Protein AF-A0AA42ZH62-F1 (afdb_monomer_lite)

pLDDT: mean 84.85, std 10.13, range [45.47, 97.44]

Foldseek 3Di:
DDDDDPVLQVVLQVLLVVLQCQCVVPLVQCDALLHQSLSLLLLLVLLPDVSVLNSQLNSQLNNCVVSPLDPCSNPQVSVLSNQLSVVLNVLNPDDPDPCLVVLLCVLLVLLLVLLLCLQAVVDDDPLLVQLVVLLVVLLVLLLVLLLCVLVVNDDPVRSVVSNVSSLVSLQVSLVSSHPDPDPVSSVLSSVSSSCSSVSSNLLSNCVSVPPRSSLSNSLRSSLQSCLQRVLVPSCVVVVHDSSSSSSSRNVSSCCSHVVNNSVVSVVVVVVSVPD

Sequence (275 aa):
MKRFTVKELASAGLIASLYTVLSLAFMPISFGVYQIRVAEALTVLPFLTRAAVPGLYIGCLLANIIGGMGWLDIVFGPLITLAAALITRGLYHLSRRPVTLLPAVVPVVLMWGGSIYLLNGGAVTINTVSGVGLSLLSLVLILFTEKKRAAGAATELVDWLLRALSMALALVAVFLLRQTDDTFVFLCGAITWLATPVVTALLARLWFSGDNPNLLIAPLPPVLLNAFGVSAYLAPLIGVSYWFSVQMVGVGQLIACYLIGLPILILLQRRKSVF

Secondary structure (DSSP, 8-state):
-PPPPHHHHHHHHHHHHHHHHHHHHTHHHHSSTT---GGGGGGGGGGT-TTHHHHHHHHHHHHHHHH-S-HHHHHHHHHHHHHHHHHHHHHTTS-S-GGGHHHHHHHHHHHHHHHHHHHHTT---HHHHHHHHHHHHHHHHHHHHHHHHHTT---HHHHHHHHHHHHHHHHHHHHHH-----HHHHHHHHHHHHHHHHHHHHHHHHHHTTS-THHHHTTHHHHHHHHHHHHHHHHHHHT--HHHHHHHHHHHHHIIIIIIIHHHHHHHHHTTT--

Structure (mmCIF, N/CA/C/O backbone):
data_AF-A0AA42ZH62-F1
#
_entry.id   AF-A0AA42ZH62-F1
#
loop_
_atom_site.group_PDB
_atom_site.id
_atom_site.type_symbol
_atom_site.label_atom_id
_atom_site.label_alt_id
_atom_site.label_comp_id
_atom_site.label_asym_id
_atom_site.label_entity_id
_atom_site.label_seq_id
_atom_site.pdbx_PDB_ins_code
_atom_site.Cartn_x
_atom_site.Cartn_y
_atom_site.Cartn_z
_atom_site.occupancy
_atom_site.B_iso_or_equiv
_atom_site.auth_seq_id
_atom_site.auth_comp_id
_atom_site.auth_asym_id
_atom_site.auth_atom_id
_atom_site.pdbx_PDB_model_num
ATOM 1 N N . MET A 1 1 ? -15.964 -27.232 5.416 1.00 50.31 1 MET A N 1
ATOM 2 C CA . MET A 1 1 ? -15.994 -25.927 4.713 1.00 50.31 1 MET A CA 1
ATOM 3 C C . MET A 1 1 ? -17.404 -25.352 4.810 1.00 50.31 1 MET A C 1
ATOM 5 O O . MET A 1 1 ? -18.341 -26.088 4.530 1.00 50.31 1 MET A O 1
ATOM 9 N N . LYS A 1 2 ? -17.585 -24.097 5.256 1.00 68.81 2 LYS A N 1
ATOM 10 C CA . LYS A 1 2 ? -18.912 -23.446 5.211 1.00 68.81 2 LYS A CA 1
ATOM 11 C C . LYS A 1 2 ? -19.239 -23.134 3.745 1.00 68.81 2 LYS A C 1
ATOM 13 O O . LYS A 1 2 ? -18.384 -22.582 3.059 1.00 68.81 2 LYS A O 1
ATOM 18 N N . ARG A 1 3 ? -20.422 -23.530 3.267 1.00 77.81 3 ARG A N 1
ATOM 19 C CA . ARG A 1 3 ? -20.883 -23.237 1.899 1.00 77.81 3 ARG A CA 1
ATOM 20 C C . ARG A 1 3 ? -21.178 -21.739 1.772 1.00 77.81 3 ARG A C 1
ATOM 22 O O . ARG A 1 3 ? -21.698 -21.157 2.721 1.00 77.81 3 ARG A O 1
ATOM 29 N N . PHE A 1 4 ? -20.851 -21.147 0.624 1.00 81.94 4 PHE A N 1
ATOM 30 C CA . PHE A 1 4 ? -21.253 -19.777 0.313 1.00 81.94 4 PHE A CA 1
ATOM 31 C C . PHE A 1 4 ? -22.771 -19.697 0.161 1.00 81.94 4 PHE A C 1
ATOM 33 O O . PHE A 1 4 ? -23.394 -20.553 -0.470 1.00 81.94 4 PHE A O 1
ATOM 40 N N . THR A 1 5 ? -23.357 -18.660 0.742 1.00 90.12 5 THR A N 1
ATOM 41 C CA . THR A 1 5 ? -24.760 -18.302 0.528 1.00 90.12 5 THR A CA 1
ATOM 42 C C . THR A 1 5 ? -24.937 -17.581 -0.812 1.00 90.12 5 THR A C 1
ATOM 44 O O . THR A 1 5 ? -23.990 -17.013 -1.356 1.00 90.12 5 THR A O 1
ATOM 47 N N . VAL A 1 6 ? -26.169 -17.540 -1.330 1.00 90.56 6 VAL A N 1
ATOM 48 C CA . VAL A 1 6 ? -26.498 -16.799 -2.565 1.00 90.56 6 VAL A CA 1
ATOM 49 C C . VAL A 1 6 ? -26.126 -15.316 -2.439 1.00 90.56 6 VAL A C 1
ATOM 51 O O . VAL A 1 6 ? -25.559 -14.742 -3.365 1.00 90.56 6 VAL A O 1
ATOM 54 N N . LYS A 1 7 ? -26.363 -14.710 -1.265 1.00 88.94 7 LYS A N 1
ATOM 55 C CA . LYS A 1 7 ? -25.981 -13.319 -0.973 1.00 88.94 7 LYS A CA 1
ATOM 56 C C . LYS A 1 7 ? -24.467 -13.119 -1.065 1.00 88.94 7 LYS A C 1
ATOM 58 O O . LYS A 1 7 ? -24.019 -12.132 -1.645 1.00 88.94 7 LYS A O 1
ATOM 63 N N . GLU A 1 8 ? -23.670 -14.034 -0.514 1.00 90.06 8 GLU A N 1
ATOM 64 C CA . GLU A 1 8 ? -22.207 -13.941 -0.585 1.00 90.06 8 GLU A CA 1
ATOM 65 C C . GLU A 1 8 ? -21.693 -14.129 -2.013 1.00 90.06 8 GLU A C 1
ATOM 67 O O . GLU A 1 8 ? -20.783 -13.413 -2.420 1.00 90.06 8 GLU A O 1
ATOM 72 N N . LEU A 1 9 ? -22.295 -15.033 -2.790 1.00 92.38 9 LEU A N 1
ATOM 73 C CA . LEU A 1 9 ? -21.924 -15.233 -4.189 1.00 92.38 9 LEU A CA 1
ATOM 74 C C . LEU A 1 9 ? -22.235 -13.990 -5.038 1.00 92.38 9 LEU A C 1
ATOM 76 O O . LEU A 1 9 ? -21.375 -13.525 -5.784 1.00 92.38 9 LEU A O 1
ATOM 80 N N . ALA A 1 10 ? -23.422 -13.401 -4.864 1.00 93.75 10 ALA A N 1
ATOM 81 C CA . ALA A 1 10 ? -23.783 -12.136 -5.504 1.00 93.75 10 ALA A CA 1
ATOM 82 C C . ALA A 1 10 ? -22.829 -11.000 -5.092 1.00 93.75 10 ALA A C 1
ATOM 84 O O . ALA A 1 10 ? -22.360 -10.241 -5.938 1.00 93.75 10 ALA A O 1
ATOM 85 N N . SER A 1 11 ? -22.474 -10.925 -3.804 1.00 93.06 11 SER A N 1
ATOM 86 C CA . SER A 1 11 ? -21.513 -9.934 -3.298 1.00 93.06 11 SER A CA 1
ATOM 87 C C . SER A 1 11 ? -20.125 -10.111 -3.920 1.00 93.06 11 SER A C 1
ATOM 89 O O . SER A 1 11 ? -19.490 -9.125 -4.282 1.00 93.06 11 SER A O 1
ATOM 91 N N . ALA A 1 12 ? -19.656 -11.354 -4.078 1.00 95.31 12 ALA A N 1
ATOM 92 C CA . ALA A 1 12 ? -18.391 -11.647 -4.749 1.00 95.31 12 ALA A CA 1
ATOM 93 C C . ALA A 1 12 ? -18.414 -11.188 -6.215 1.00 95.31 12 ALA A C 1
ATOM 95 O O . ALA A 1 12 ? -17.456 -10.563 -6.666 1.00 95.31 12 ALA A O 1
ATOM 96 N N . GLY A 1 13 ? -19.520 -11.433 -6.928 1.00 96.44 13 GLY A N 1
ATOM 97 C CA . GLY A 1 13 ? -19.720 -10.963 -8.302 1.00 96.44 13 GLY A CA 1
ATOM 98 C C . GLY A 1 13 ? -19.684 -9.438 -8.422 1.00 96.44 13 GLY A C 1
ATOM 99 O O . GLY A 1 13 ? -18.991 -8.911 -9.288 1.00 96.44 13 GLY A O 1
ATOM 100 N N . LEU A 1 14 ? -20.347 -8.722 -7.506 1.00 96.25 14 LEU A N 1
ATOM 101 C CA . LEU A 1 14 ? -20.317 -7.255 -7.466 1.00 96.25 14 LEU A CA 1
ATOM 102 C C . LEU A 1 14 ? -18.905 -6.712 -7.213 1.00 96.25 14 LEU A C 1
ATOM 104 O O . LEU A 1 14 ? -18.475 -5.773 -7.884 1.00 96.25 14 LEU A O 1
ATOM 108 N N . ILE A 1 15 ? -18.165 -7.320 -6.279 1.00 96.56 15 ILE A N 1
ATOM 109 C CA . ILE A 1 15 ? -16.772 -6.944 -5.995 1.00 96.56 15 ILE A CA 1
ATOM 110 C C . ILE A 1 15 ? -15.892 -7.195 -7.221 1.00 96.56 15 ILE A C 1
ATOM 112 O O . ILE A 1 15 ? -15.102 -6.322 -7.573 1.00 96.56 15 ILE A O 1
ATOM 116 N N . ALA A 1 16 ? -16.060 -8.337 -7.896 1.00 97.44 16 ALA A N 1
ATOM 117 C CA . ALA A 1 16 ? -15.339 -8.640 -9.129 1.00 97.44 16 ALA A CA 1
ATOM 118 C C . ALA A 1 16 ? -15.625 -7.593 -10.210 1.00 97.44 16 ALA A C 1
ATOM 120 O O . ALA A 1 16 ? -14.687 -7.005 -10.744 1.00 97.44 16 ALA A O 1
ATOM 121 N N . SER A 1 17 ? -16.902 -7.286 -10.467 1.00 97.19 17 SER A N 1
ATOM 122 C CA . SER A 1 17 ? -17.276 -6.281 -11.466 1.00 97.19 17 SER A CA 1
ATOM 123 C C . SER A 1 17 ? -16.734 -4.897 -11.129 1.00 97.19 17 SER A C 1
ATOM 125 O O . SER A 1 17 ? -16.224 -4.214 -12.011 1.00 97.19 17 SER A O 1
ATOM 127 N N . LEU A 1 18 ? -16.786 -4.491 -9.856 1.00 96.56 18 LEU A N 1
ATOM 128 C CA . LEU A 1 18 ? -16.297 -3.183 -9.439 1.00 96.56 18 LEU A CA 1
ATOM 129 C C . LEU A 1 18 ? -14.777 -3.098 -9.588 1.00 96.56 18 LEU A C 1
ATOM 131 O O . LEU A 1 18 ? -14.277 -2.105 -10.109 1.00 96.56 18 LEU A O 1
ATOM 135 N N . TYR A 1 19 ? -14.051 -4.143 -9.182 1.00 96.56 19 TYR A N 1
ATOM 136 C CA . TYR A 1 19 ? -12.604 -4.207 -9.364 1.00 96.56 19 TYR A CA 1
ATOM 137 C C . TYR A 1 19 ? -12.242 -4.099 -10.851 1.00 96.56 19 TYR A C 1
ATOM 139 O O . TYR A 1 19 ? -11.400 -3.281 -11.219 1.00 96.56 19 TYR A O 1
ATOM 147 N N . THR A 1 20 ? -12.891 -4.884 -11.717 1.00 96.44 20 THR A N 1
ATOM 148 C CA . THR A 1 20 ? -12.622 -4.858 -13.161 1.00 96.44 20 THR A CA 1
ATOM 149 C C . THR A 1 20 ? -12.938 -3.493 -13.765 1.00 96.44 20 THR A C 1
ATOM 151 O O . THR A 1 20 ? -12.089 -2.925 -14.444 1.00 96.44 20 THR A O 1
ATOM 154 N N . VAL A 1 21 ? -14.115 -2.926 -13.481 1.00 96.19 21 VAL A N 1
ATOM 155 C CA . VAL A 1 21 ? -14.519 -1.618 -14.018 1.00 96.19 21 VAL A CA 1
ATOM 156 C C . VAL A 1 21 ? -13.570 -0.516 -13.565 1.00 96.19 21 VAL A C 1
ATOM 158 O O . VAL A 1 21 ? -13.167 0.291 -14.393 1.00 96.19 21 VAL A O 1
ATOM 161 N N . LEU A 1 22 ? -13.167 -0.487 -12.291 1.00 94.94 22 LEU A N 1
ATOM 162 C CA . LEU A 1 22 ? -12.215 0.513 -11.803 1.00 94.94 22 LEU A CA 1
ATOM 163 C C . LEU A 1 22 ? -10.856 0.390 -12.505 1.00 94.94 22 LEU A C 1
ATOM 165 O O . LEU A 1 22 ? -10.311 1.398 -12.944 1.00 94.94 22 LEU A O 1
ATOM 169 N N . SER A 1 23 ? -10.336 -0.828 -12.665 1.00 93.38 23 SER A N 1
ATOM 170 C CA . SER A 1 23 ? -9.061 -1.054 -13.361 1.00 93.38 23 SER A CA 1
ATOM 171 C C . SER A 1 23 ? -9.110 -0.636 -14.834 1.00 93.38 23 SER A C 1
ATOM 173 O O . SER A 1 23 ? -8.141 -0.082 -15.347 1.00 93.38 23 SER A O 1
ATOM 175 N N . LEU A 1 24 ? -10.238 -0.859 -15.516 1.00 92.81 24 LEU A N 1
ATOM 176 C CA . LEU A 1 24 ? -10.405 -0.497 -16.927 1.00 92.81 24 LEU A CA 1
ATOM 177 C C . LEU A 1 24 ? -10.721 0.988 -17.130 1.00 92.81 24 LEU A C 1
ATOM 179 O O . LEU A 1 24 ? -10.193 1.609 -18.048 1.00 92.81 24 LEU A O 1
ATOM 183 N N . ALA A 1 25 ? -11.535 1.588 -16.261 1.00 93.38 25 ALA A N 1
ATOM 184 C CA . ALA A 1 25 ? -11.841 3.018 -16.314 1.00 93.38 25 ALA A CA 1
ATOM 185 C C . ALA A 1 25 ? -10.582 3.870 -16.104 1.00 93.38 25 ALA A C 1
ATOM 187 O O . ALA A 1 25 ? -10.419 4.915 -16.729 1.00 93.38 25 ALA A O 1
ATOM 188 N N . PHE A 1 26 ? -9.670 3.391 -15.257 1.00 91.31 26 PHE A N 1
ATOM 189 C CA . PHE A 1 26 ? -8.392 4.030 -14.970 1.00 91.31 26 PHE A CA 1
ATOM 190 C C . PHE A 1 26 ? -7.216 3.310 -15.641 1.00 91.31 26 PHE A C 1
ATOM 192 O O . PHE A 1 26 ? -6.107 3.327 -15.109 1.00 91.31 26 PHE A O 1
ATOM 199 N N . MET A 1 27 ? -7.427 2.688 -16.806 1.00 86.50 27 MET A N 1
ATOM 200 C CA . MET A 1 27 ? -6.403 1.903 -17.508 1.00 86.50 27 MET A CA 1
ATOM 201 C C . MET A 1 27 ? -5.058 2.638 -17.698 1.00 86.50 27 MET A C 1
ATOM 203 O O . MET A 1 27 ? -4.037 2.025 -17.395 1.00 86.50 27 MET A O 1
ATOM 207 N N . PRO A 1 28 ? -4.999 3.940 -18.070 1.00 86.19 28 PRO A N 1
ATOM 208 C CA . PRO A 1 28 ? -3.720 4.643 -18.247 1.00 86.19 28 PRO A CA 1
ATOM 209 C C . PRO A 1 28 ? -2.854 4.713 -16.985 1.00 86.19 28 PRO A C 1
ATOM 211 O O . PRO A 1 28 ? -1.639 4.834 -17.086 1.00 86.19 28 PRO A O 1
ATOM 214 N N . ILE A 1 29 ? -3.479 4.655 -15.806 1.00 87.69 29 ILE A N 1
ATOM 215 C CA . ILE A 1 29 ? -2.786 4.698 -14.515 1.00 87.69 29 ILE A CA 1
ATOM 216 C C . ILE A 1 29 ? -2.808 3.350 -13.790 1.00 87.69 29 ILE A C 1
ATOM 218 O O . ILE A 1 29 ? -2.130 3.210 -12.788 1.00 87.69 29 ILE A O 1
ATOM 222 N N . SER A 1 30 ? -3.571 2.351 -14.238 1.00 85.25 30 SER A N 1
ATOM 223 C CA . SER A 1 30 ? -3.751 1.086 -13.499 1.00 85.25 30 SER A CA 1
ATOM 224 C C . SER A 1 30 ? -2.734 0.002 -13.858 1.00 85.25 30 SER A C 1
ATOM 226 O O . SER A 1 30 ? -2.690 -1.030 -13.180 1.00 85.25 30 SER A O 1
ATOM 228 N N . PHE A 1 31 ? -1.932 0.236 -14.901 1.00 85.00 31 PHE A N 1
ATOM 229 C CA . PHE A 1 31 ? -0.999 -0.725 -15.481 1.00 85.00 31 PHE A CA 1
ATOM 230 C C . PHE A 1 31 ? 0.371 -0.093 -15.766 1.00 85.00 31 PHE A C 1
ATOM 232 O O . PHE A 1 31 ? 0.496 1.120 -15.929 1.00 85.00 31 PHE A O 1
ATOM 239 N N . GLY A 1 32 ? 1.406 -0.931 -15.850 1.00 84.56 32 GLY A N 1
ATOM 240 C CA . GLY A 1 32 ? 2.783 -0.507 -16.114 1.00 84.56 32 GLY A CA 1
ATOM 241 C C . GLY A 1 32 ? 3.581 -0.198 -14.846 1.00 84.56 32 GLY A C 1
ATOM 242 O O . GLY A 1 32 ? 3.184 -0.541 -13.735 1.00 84.56 32 GLY A O 1
ATOM 243 N N . VAL A 1 33 ? 4.757 0.415 -15.015 1.00 81.69 33 VAL A N 1
ATOM 244 C CA . VAL A 1 33 ? 5.665 0.704 -13.889 1.00 81.69 33 VAL A CA 1
ATOM 245 C C . VAL A 1 33 ? 5.105 1.823 -13.012 1.00 81.69 33 VAL A C 1
ATOM 247 O O . VAL A 1 33 ? 5.097 1.701 -11.793 1.00 81.69 33 VAL A O 1
ATOM 250 N N . TYR A 1 34 ? 4.572 2.878 -13.631 1.00 82.25 34 TYR A N 1
ATOM 251 C CA . TYR A 1 34 ? 3.983 4.041 -12.961 1.00 82.25 34 TYR A CA 1
ATOM 252 C C . TYR A 1 34 ? 2.500 3.834 -12.634 1.00 82.25 34 TYR A C 1
ATOM 254 O O . TYR A 1 34 ? 1.662 4.667 -12.973 1.00 82.25 34 TYR A O 1
ATOM 262 N N . GLN A 1 35 ? 2.165 2.700 -12.015 1.00 85.81 35 GLN A N 1
ATOM 263 C CA . GLN A 1 35 ? 0.771 2.324 -11.791 1.00 85.81 35 GLN A CA 1
ATOM 264 C C . GLN A 1 35 ? 0.244 2.736 -10.411 1.00 85.81 35 GLN A C 1
ATOM 266 O O . GLN A 1 35 ? 0.836 2.417 -9.386 1.00 85.81 35 GLN A O 1
ATOM 271 N N . ILE A 1 36 ? -0.931 3.359 -10.387 1.00 86.81 36 ILE A N 1
ATOM 272 C CA . ILE A 1 36 ? -1.824 3.509 -9.239 1.00 86.81 36 ILE A CA 1
ATOM 273 C C . ILE A 1 36 ? -3.098 2.721 -9.552 1.00 86.81 36 ILE A C 1
ATOM 275 O O . ILE A 1 36 ? -4.042 3.222 -10.166 1.00 86.81 36 ILE A O 1
ATOM 279 N N . ARG A 1 37 ? -3.144 1.460 -9.119 1.00 88.38 37 ARG A N 1
ATOM 280 C CA . ARG A 1 37 ? -4.308 0.600 -9.347 1.00 88.38 37 ARG A CA 1
ATOM 281 C C . ARG A 1 37 ? -5.400 0.915 -8.327 1.00 88.38 37 ARG A C 1
ATOM 283 O O . ARG A 1 37 ? -5.452 0.322 -7.255 1.00 88.38 37 ARG A O 1
ATOM 290 N N . VAL A 1 38 ? -6.296 1.842 -8.669 1.00 90.38 38 VAL A N 1
ATOM 291 C CA . VAL A 1 38 ? -7.396 2.303 -7.792 1.00 90.38 38 VAL A CA 1
ATOM 292 C C . VAL A 1 38 ? -8.250 1.137 -7.273 1.00 90.38 38 VAL A C 1
ATOM 294 O O . VAL A 1 38 ? -8.680 1.149 -6.121 1.00 90.38 38 VAL A O 1
ATOM 297 N N . ALA A 1 39 ? -8.440 0.093 -8.086 1.00 93.69 39 ALA A N 1
ATOM 298 C CA . ALA A 1 39 ? -9.173 -1.116 -7.713 1.00 93.69 39 ALA A CA 1
ATOM 299 C C . ALA A 1 39 ? -8.571 -1.864 -6.504 1.00 93.69 39 ALA A C 1
ATOM 301 O O . ALA A 1 39 ? -9.302 -2.536 -5.772 1.00 93.69 39 ALA A O 1
ATOM 302 N N . GLU A 1 40 ? -7.272 -1.701 -6.228 1.00 94.38 40 GLU A N 1
ATOM 303 C CA . GLU A 1 40 ? -6.616 -2.294 -5.056 1.00 94.38 40 GLU A CA 1
ATOM 304 C C . GLU A 1 40 ? -7.129 -1.701 -3.741 1.00 94.38 40 GLU A C 1
ATOM 306 O O . GLU A 1 40 ? -7.025 -2.349 -2.705 1.00 94.38 40 GLU A O 1
ATOM 311 N N . ALA A 1 41 ? -7.806 -0.548 -3.757 1.00 94.44 41 ALA A N 1
ATOM 312 C CA . ALA A 1 41 ? -8.524 -0.040 -2.587 1.00 94.44 41 ALA A CA 1
ATOM 313 C C . ALA A 1 41 ? -9.561 -1.046 -2.041 1.00 94.44 41 ALA A C 1
ATOM 315 O O . ALA A 1 41 ? -9.862 -1.038 -0.848 1.00 94.44 41 ALA A O 1
ATOM 316 N N . LEU A 1 42 ? -10.086 -1.943 -2.887 1.00 95.06 42 LEU A N 1
ATOM 317 C CA . LEU A 1 42 ? -11.048 -2.982 -2.503 1.00 95.06 42 LEU A CA 1
ATOM 318 C C . LEU A 1 42 ? -10.394 -4.176 -1.785 1.00 95.06 42 LEU A C 1
ATOM 320 O O . LEU A 1 42 ? -11.099 -4.993 -1.188 1.00 95.06 42 LEU A O 1
ATOM 324 N N . THR A 1 43 ? -9.063 -4.288 -1.785 1.00 94.06 43 THR A N 1
ATOM 325 C CA . THR A 1 43 ? -8.335 -5.403 -1.143 1.00 94.06 43 THR A CA 1
ATOM 326 C C . THR A 1 43 ? -8.380 -5.397 0.379 1.00 94.06 43 THR A C 1
ATOM 328 O O . THR A 1 43 ? -7.982 -6.371 1.016 1.00 94.06 43 THR A O 1
ATOM 331 N N . VAL A 1 44 ? -8.944 -4.347 0.975 1.00 91.50 44 VAL A N 1
ATOM 332 C CA . VAL A 1 44 ? -9.274 -4.291 2.403 1.00 91.50 44 VAL A CA 1
ATOM 333 C C . VAL A 1 44 ? -10.566 -5.047 2.740 1.00 91.50 44 VAL A C 1
ATOM 335 O O . VAL A 1 44 ? -10.755 -5.467 3.879 1.00 91.50 44 VAL A O 1
ATOM 338 N N . LEU A 1 45 ? -11.461 -5.268 1.768 1.00 92.12 45 LEU A N 1
ATOM 339 C CA . LEU A 1 45 ? -12.764 -5.918 1.977 1.00 92.12 45 LEU A CA 1
ATOM 340 C C . LEU A 1 45 ? -12.703 -7.366 2.507 1.00 92.12 45 LEU A C 1
ATOM 342 O O . LEU A 1 45 ? -13.591 -7.723 3.288 1.00 92.12 45 LEU A O 1
ATOM 346 N N . PRO A 1 46 ? -11.694 -8.203 2.177 1.00 92.38 46 PRO A N 1
ATOM 347 C CA . PRO A 1 46 ? -11.492 -9.516 2.790 1.00 92.38 46 PRO A CA 1
ATOM 348 C C . PRO A 1 46 ? -11.436 -9.467 4.315 1.00 92.38 46 PRO A C 1
ATOM 350 O O . PRO A 1 46 ? -11.883 -10.409 4.976 1.00 92.38 46 PRO A O 1
ATOM 353 N N . PHE A 1 47 ? -10.975 -8.349 4.887 1.00 88.50 47 PHE A N 1
ATOM 354 C CA . PHE A 1 47 ? -10.981 -8.135 6.331 1.00 88.50 47 PHE A CA 1
ATOM 355 C C . PHE A 1 47 ? -12.401 -8.193 6.919 1.00 88.50 47 PHE A C 1
ATOM 357 O O . PHE A 1 47 ? -12.589 -8.663 8.037 1.00 88.50 47 PHE A O 1
ATOM 364 N N . LEU A 1 48 ? -13.416 -7.774 6.156 1.00 87.38 48 LEU A N 1
ATOM 365 C CA . LEU A 1 48 ? -14.819 -7.769 6.576 1.00 87.38 48 LEU A CA 1
ATOM 366 C C . LEU A 1 48 ? -15.551 -9.034 6.111 1.00 87.38 48 LEU A C 1
ATOM 368 O O . LEU A 1 48 ? -16.081 -9.789 6.929 1.00 87.38 48 LEU A O 1
ATOM 372 N N . THR A 1 49 ? -15.515 -9.344 4.814 1.00 89.12 49 THR A N 1
ATOM 373 C CA . THR A 1 49 ? -16.317 -10.424 4.214 1.00 89.12 49 THR A CA 1
ATOM 374 C C . THR A 1 49 ? -15.467 -11.487 3.522 1.00 89.12 49 THR A C 1
ATOM 376 O O . THR A 1 49 ? -14.471 -11.192 2.868 1.00 89.12 49 THR A O 1
ATOM 379 N N . ARG A 1 50 ? -15.880 -12.757 3.631 1.00 89.81 50 ARG A N 1
ATOM 380 C CA . ARG A 1 50 ? -15.223 -13.881 2.936 1.00 89.81 50 ARG A CA 1
ATOM 381 C C . ARG A 1 50 ? -15.478 -13.854 1.431 1.00 89.81 50 ARG A C 1
ATOM 383 O O . ARG A 1 50 ? -14.649 -14.349 0.678 1.00 89.81 50 ARG A O 1
ATOM 390 N N . ALA A 1 51 ? -16.590 -13.252 1.006 1.00 92.50 51 ALA A N 1
ATOM 391 C CA . ALA A 1 51 ? -16.971 -13.122 -0.398 1.00 92.50 51 ALA A CA 1
ATOM 392 C C . ALA A 1 51 ? -15.989 -12.263 -1.213 1.00 92.50 51 ALA A C 1
ATOM 394 O O . ALA A 1 51 ? -15.844 -12.463 -2.416 1.00 92.50 51 ALA A O 1
ATOM 395 N N . ALA A 1 52 ? -15.274 -11.339 -0.563 1.00 93.88 52 ALA A N 1
ATOM 396 C CA . ALA A 1 52 ? -14.310 -10.479 -1.240 1.00 93.88 52 ALA A CA 1
ATOM 397 C C . ALA A 1 52 ? -13.103 -11.250 -1.787 1.00 93.88 52 ALA A C 1
ATOM 399 O O . ALA A 1 52 ? -12.549 -10.838 -2.794 1.00 93.88 52 ALA A O 1
ATOM 400 N N . VAL A 1 53 ? -12.710 -12.372 -1.174 1.00 95.19 53 VAL A N 1
ATOM 401 C CA . VAL A 1 53 ? -11.545 -13.157 -1.621 1.00 95.19 53 VAL A CA 1
ATOM 402 C C . VAL A 1 53 ? -11.722 -13.667 -3.062 1.00 95.19 53 VAL A C 1
ATOM 404 O O . VAL A 1 53 ? -10.910 -13.298 -3.911 1.00 95.19 53 VAL A O 1
ATOM 407 N N . PRO A 1 54 ? -12.774 -14.446 -3.396 1.00 95.06 54 PRO A N 1
ATOM 408 C CA . PRO A 1 54 ? -13.002 -14.856 -4.780 1.00 95.06 54 PRO A CA 1
ATOM 409 C C . PRO A 1 54 ? -13.376 -13.677 -5.689 1.00 95.06 54 PRO A C 1
ATOM 411 O O . PRO A 1 54 ? -12.995 -13.680 -6.855 1.00 95.06 54 PRO A O 1
ATOM 414 N N . GLY A 1 55 ? -14.071 -12.656 -5.167 1.00 96.19 55 GLY A N 1
ATOM 415 C CA . GLY A 1 55 ? -14.432 -11.468 -5.944 1.00 96.19 55 GLY A CA 1
ATOM 416 C C . GLY A 1 55 ? -13.212 -10.700 -6.459 1.00 96.19 55 GLY A C 1
ATOM 417 O O . GLY A 1 55 ? -13.127 -10.405 -7.645 1.00 96.19 55 GLY A O 1
ATOM 418 N N . LEU A 1 56 ? -12.229 -10.433 -5.597 1.00 96.94 56 LEU A N 1
ATOM 419 C CA . LEU A 1 56 ? -10.993 -9.740 -5.973 1.00 96.94 56 LEU A CA 1
ATOM 420 C C . LEU A 1 56 ? -10.130 -10.572 -6.921 1.00 96.94 56 LEU A C 1
ATOM 422 O O . LEU A 1 56 ? -9.586 -10.024 -7.873 1.00 96.94 56 LEU A O 1
ATOM 426 N N . TYR A 1 57 ? -10.035 -11.886 -6.694 1.00 96.88 57 TYR A N 1
ATOM 427 C CA . TYR A 1 57 ? -9.308 -12.787 -7.590 1.00 96.88 57 TYR A CA 1
ATOM 428 C C . TYR A 1 57 ? -9.883 -12.754 -9.011 1.00 96.88 57 TYR A C 1
ATOM 430 O O . TYR A 1 57 ? -9.152 -12.504 -9.967 1.00 96.88 57 TYR A O 1
ATOM 438 N N . ILE A 1 58 ? -11.200 -12.950 -9.146 1.00 97.31 58 ILE A N 1
ATOM 439 C CA . ILE A 1 58 ? -11.875 -12.933 -10.451 1.00 97.31 58 ILE A CA 1
ATOM 440 C C . ILE A 1 58 ? -11.802 -11.536 -11.072 1.00 97.31 58 ILE A C 1
ATOM 442 O O . ILE A 1 58 ? -11.516 -11.410 -12.259 1.00 97.31 58 ILE A O 1
ATOM 446 N N . GLY A 1 59 ? -12.016 -10.485 -10.279 1.00 96.69 59 GLY A N 1
ATOM 447 C CA . GLY A 1 59 ? -11.936 -9.106 -10.751 1.00 96.69 59 GLY A CA 1
ATOM 448 C C . GLY A 1 59 ? -10.559 -8.755 -11.317 1.00 96.69 59 GLY A C 1
ATOM 449 O O . GLY A 1 59 ? -10.479 -8.165 -12.396 1.00 96.69 59 GLY A O 1
ATOM 450 N N . CYS A 1 60 ? -9.491 -9.161 -10.623 1.00 95.81 60 CYS A N 1
ATOM 451 C CA . CYS A 1 60 ? -8.104 -8.996 -11.062 1.00 95.81 60 CYS A CA 1
ATOM 452 C C . CYS A 1 60 ? -7.811 -9.811 -12.323 1.00 95.81 60 CYS A C 1
ATOM 454 O O . CYS A 1 60 ? -7.247 -9.282 -13.278 1.00 95.81 60 CYS A O 1
ATOM 456 N N . LEU A 1 61 ? -8.280 -11.060 -12.380 1.00 96.75 61 LEU A N 1
ATOM 457 C CA . LEU A 1 61 ? -8.127 -11.910 -13.560 1.00 96.75 61 LEU A CA 1
ATOM 458 C C . LEU A 1 61 ? -8.767 -11.273 -14.796 1.00 96.75 61 LEU A C 1
ATOM 460 O O . LEU A 1 61 ? -8.114 -11.143 -15.827 1.00 96.75 61 LEU A O 1
ATOM 464 N N . LEU A 1 62 ? -10.015 -10.819 -14.683 1.00 96.44 62 LEU A N 1
ATOM 465 C CA . LEU A 1 62 ? -10.717 -10.153 -15.779 1.00 96.44 62 LEU A CA 1
ATOM 466 C C . LEU A 1 62 ? -10.049 -8.828 -16.168 1.00 96.44 62 LEU A C 1
ATOM 468 O O . LEU A 1 62 ? -9.889 -8.556 -17.357 1.00 96.44 62 LEU A O 1
ATOM 472 N N . ALA A 1 63 ? -9.625 -8.028 -15.185 1.00 94.06 63 ALA A N 1
ATOM 473 C CA . ALA A 1 63 ? -8.917 -6.776 -15.438 1.00 94.06 63 ALA A CA 1
ATOM 474 C C . ALA A 1 63 ? -7.620 -7.010 -16.219 1.00 94.06 63 ALA A C 1
ATOM 476 O O . ALA A 1 63 ? -7.346 -6.272 -17.158 1.00 94.06 63 ALA A O 1
ATOM 477 N N . ASN A 1 64 ? -6.860 -8.052 -15.881 1.00 93.75 64 ASN A N 1
ATOM 478 C CA . ASN A 1 64 ? -5.587 -8.347 -16.531 1.00 93.75 64 ASN A CA 1
ATOM 479 C C . ASN A 1 64 ? -5.765 -9.008 -17.907 1.00 93.75 64 ASN A C 1
ATOM 481 O O . ASN A 1 64 ? -4.978 -8.732 -18.811 1.00 93.75 64 ASN A O 1
ATOM 485 N N . ILE A 1 65 ? -6.812 -9.825 -18.100 1.00 94.25 65 ILE A N 1
ATOM 486 C CA . ILE A 1 65 ? -7.170 -10.369 -19.425 1.00 94.25 65 ILE A CA 1
ATOM 487 C C . ILE A 1 65 ? -7.463 -9.228 -20.403 1.00 94.25 65 ILE A C 1
ATOM 489 O O . ILE A 1 65 ? -7.000 -9.259 -21.540 1.00 94.25 65 ILE A O 1
ATOM 493 N N . ILE A 1 66 ? -8.221 -8.224 -19.959 1.00 92.88 66 ILE A N 1
ATOM 494 C CA . ILE A 1 66 ? -8.647 -7.109 -20.811 1.00 92.88 66 ILE A CA 1
ATOM 495 C C . ILE A 1 66 ? -7.551 -6.033 -20.912 1.00 92.88 66 ILE A C 1
ATOM 497 O O . ILE A 1 66 ? -7.355 -5.459 -21.979 1.00 92.88 66 ILE A O 1
ATOM 501 N N . GLY A 1 67 ? -6.822 -5.770 -19.824 1.00 83.75 67 GLY A N 1
ATOM 502 C CA . GLY A 1 67 ? -5.788 -4.733 -19.734 1.00 83.75 67 GLY A CA 1
ATOM 503 C C . GLY A 1 67 ? -4.511 -5.034 -20.523 1.00 83.75 67 GLY A C 1
ATOM 504 O O . GLY A 1 67 ? -3.757 -4.117 -20.831 1.00 83.75 67 GLY A O 1
ATOM 505 N N . GLY A 1 68 ? -4.267 -6.296 -20.890 1.00 78.12 68 GLY A N 1
ATOM 506 C CA . GLY A 1 68 ? -3.316 -6.636 -21.953 1.00 78.12 68 GLY A CA 1
ATOM 507 C C . GLY A 1 68 ? -1.824 -6.514 -21.613 1.00 78.12 68 GLY A C 1
ATOM 508 O O . GLY A 1 68 ? -1.003 -6.564 -22.524 1.00 78.12 68 GLY A O 1
ATOM 509 N N . MET A 1 69 ? -1.435 -6.432 -20.335 1.00 79.31 69 MET A N 1
ATOM 510 C CA . MET A 1 69 ? -0.023 -6.334 -19.893 1.00 79.31 69 MET A CA 1
ATOM 511 C C . MET A 1 69 ? 0.806 -7.626 -20.057 1.00 79.31 69 MET A C 1
ATOM 513 O O . MET A 1 69 ? 1.939 -7.718 -19.584 1.00 79.31 69 MET A O 1
ATOM 517 N N . GLY A 1 70 ? 0.256 -8.631 -20.738 1.00 85.06 70 GLY A N 1
ATOM 518 C CA . GLY A 1 70 ? 0.898 -9.911 -21.006 1.00 85.06 70 GLY A CA 1
ATOM 519 C C . GLY A 1 70 ? 0.375 -11.055 -20.139 1.00 85.06 70 GLY A C 1
ATOM 520 O O . GLY A 1 70 ? -0.266 -10.871 -19.105 1.00 85.06 70 GLY A O 1
ATOM 521 N N . TRP A 1 71 ? 0.670 -12.280 -20.573 1.00 89.44 71 TRP A N 1
ATOM 522 C CA . TRP A 1 71 ? 0.169 -13.504 -19.941 1.00 89.44 71 TRP A CA 1
ATOM 523 C C . TRP A 1 71 ? 0.659 -13.684 -18.495 1.00 89.44 71 TRP A C 1
ATOM 525 O O . TRP A 1 71 ? -0.054 -14.260 -17.674 1.00 89.44 71 TRP A O 1
ATOM 535 N N . LEU A 1 72 ? 1.846 -13.157 -18.168 1.00 90.75 72 LEU A N 1
ATOM 536 C CA . LEU A 1 72 ? 2.387 -13.179 -16.808 1.00 90.75 72 LEU A CA 1
ATOM 537 C C . LEU A 1 72 ? 1.500 -12.389 -15.844 1.00 90.75 72 LEU A C 1
ATOM 539 O O . LEU A 1 72 ? 1.220 -12.880 -14.755 1.00 90.75 72 LEU A O 1
ATOM 543 N N . ASP A 1 73 ? 0.989 -11.226 -16.254 1.00 88.69 73 ASP A N 1
ATOM 544 C CA . ASP A 1 73 ? 0.085 -10.436 -15.414 1.00 88.69 73 ASP A CA 1
ATOM 545 C C . ASP A 1 73 ? -1.274 -11.140 -15.258 1.00 88.69 73 ASP A C 1
ATOM 547 O O . ASP A 1 73 ? -1.825 -11.175 -14.163 1.00 88.69 73 ASP A O 1
ATOM 551 N N . ILE A 1 74 ? -1.780 -11.803 -16.306 1.00 93.12 74 ILE A N 1
ATOM 552 C CA . ILE A 1 74 ? -3.035 -12.584 -16.264 1.00 93.12 74 ILE A CA 1
ATOM 553 C C . ILE A 1 74 ? -2.970 -13.729 -15.245 1.00 93.12 74 ILE A C 1
ATOM 555 O O . ILE A 1 74 ? -3.965 -14.020 -14.584 1.00 93.12 74 ILE A O 1
ATOM 559 N N . VAL A 1 75 ? -1.817 -14.385 -15.105 1.00 93.94 75 VAL A N 1
ATOM 560 C CA . VAL A 1 75 ? -1.661 -15.526 -14.192 1.00 93.94 75 VAL A CA 1
ATOM 561 C C . VAL A 1 75 ? -1.205 -15.068 -12.810 1.00 93.94 75 VAL A C 1
ATOM 563 O O . VAL A 1 75 ? -1.868 -15.350 -11.812 1.00 93.94 75 VAL A O 1
ATOM 566 N N . PHE A 1 76 ? -0.079 -14.361 -12.729 1.00 93.81 76 PHE A N 1
ATOM 567 C CA . PHE A 1 76 ? 0.554 -14.038 -11.452 1.00 93.81 76 PHE A CA 1
ATOM 568 C C . PHE A 1 76 ? -0.124 -12.877 -10.729 1.00 93.81 76 PHE A C 1
ATOM 570 O O . PHE A 1 76 ? -0.215 -12.930 -9.505 1.00 93.81 76 PHE A O 1
ATOM 577 N N . GLY A 1 77 ? -0.669 -11.888 -11.444 1.00 91.94 77 GLY A N 1
ATOM 578 C CA . GLY A 1 77 ? -1.389 -10.767 -10.831 1.00 91.94 77 GLY A CA 1
ATOM 579 C C . GLY A 1 77 ? -2.547 -11.236 -9.937 1.00 91.94 77 GLY A C 1
ATOM 580 O O . GLY A 1 77 ? -2.528 -10.978 -8.732 1.00 91.94 77 GLY A O 1
ATOM 581 N N . PRO A 1 78 ? -3.508 -12.025 -10.453 1.00 95.31 78 PRO A N 1
ATOM 582 C CA . PRO A 1 78 ? -4.609 -12.550 -9.650 1.00 95.31 78 PRO A CA 1
ATOM 583 C C . PRO A 1 78 ? -4.144 -13.451 -8.508 1.00 95.31 78 PRO A C 1
ATOM 585 O O . PRO A 1 78 ? -4.727 -13.405 -7.428 1.00 95.31 78 PRO A O 1
ATOM 588 N N . LEU A 1 79 ? -3.090 -14.251 -8.702 1.00 95.81 79 LEU A N 1
ATOM 589 C CA . LEU A 1 79 ? -2.535 -15.099 -7.640 1.00 95.81 79 LEU A CA 1
ATOM 590 C C . LEU A 1 79 ? -1.943 -14.272 -6.492 1.00 95.81 79 LEU A C 1
ATOM 592 O O . LEU A 1 79 ? -2.164 -14.601 -5.325 1.00 95.81 79 LEU A O 1
ATOM 596 N N . ILE A 1 80 ? -1.248 -13.181 -6.813 1.00 94.38 80 ILE A N 1
ATOM 597 C CA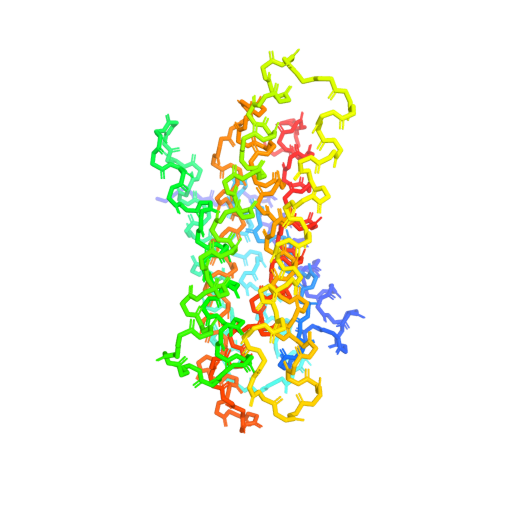 . ILE A 1 80 ? -0.728 -12.215 -5.840 1.00 94.38 80 ILE A CA 1
ATOM 598 C C . ILE A 1 80 ? -1.889 -11.562 -5.083 1.00 94.38 80 ILE A C 1
ATOM 600 O O . ILE A 1 80 ? -1.894 -11.569 -3.848 1.00 94.38 80 ILE A O 1
ATOM 604 N N . THR A 1 81 ? -2.915 -11.081 -5.793 1.00 94.06 81 THR A N 1
ATOM 605 C CA . THR A 1 81 ? -4.120 -10.501 -5.175 1.00 94.06 81 THR A CA 1
ATOM 606 C C . THR A 1 81 ? -4.853 -11.521 -4.296 1.00 94.06 81 THR A C 1
ATOM 608 O O . THR A 1 81 ? -5.321 -11.180 -3.209 1.00 94.06 81 THR A O 1
ATOM 611 N N . LEU A 1 82 ? -4.930 -12.787 -4.713 1.00 95.94 82 LEU A N 1
ATOM 612 C CA . LEU A 1 82 ? -5.543 -13.865 -3.936 1.00 95.94 82 LEU A CA 1
ATOM 613 C C . LEU A 1 82 ? -4.758 -14.144 -2.652 1.00 95.94 82 LEU A C 1
ATOM 615 O O . LEU A 1 82 ? -5.357 -14.225 -1.578 1.00 95.94 82 LEU A O 1
ATOM 619 N N . ALA A 1 83 ? -3.432 -14.258 -2.743 1.00 94.94 83 ALA A N 1
ATOM 620 C CA . ALA A 1 83 ? -2.571 -14.432 -1.578 1.00 94.94 83 ALA A CA 1
ATOM 621 C C . ALA A 1 83 ? -2.731 -13.258 -0.599 1.00 94.94 83 ALA A C 1
ATOM 623 O O . ALA A 1 83 ? -2.947 -13.478 0.595 1.00 94.94 83 ALA A O 1
ATOM 624 N N . ALA A 1 84 ? -2.737 -12.021 -1.105 1.00 92.44 84 ALA A N 1
ATOM 625 C CA . ALA A 1 84 ? -2.991 -10.829 -0.304 1.00 92.44 84 ALA A CA 1
ATOM 626 C C . ALA A 1 84 ? -4.359 -10.878 0.382 1.00 92.44 84 ALA A C 1
ATOM 628 O O . ALA A 1 84 ? -4.442 -10.687 1.594 1.00 92.44 84 ALA A O 1
ATOM 629 N N . ALA A 1 85 ? -5.418 -11.217 -0.354 1.00 93.12 85 ALA A N 1
ATOM 630 C CA . ALA A 1 85 ? -6.769 -11.315 0.186 1.00 93.12 85 ALA A CA 1
ATOM 631 C C . ALA A 1 85 ? -6.891 -12.393 1.278 1.00 93.12 85 ALA A C 1
ATOM 633 O O . ALA A 1 85 ? -7.576 -12.178 2.283 1.00 93.12 85 ALA A O 1
ATOM 634 N N . LEU A 1 86 ? -6.212 -13.535 1.122 1.00 92.94 86 LEU A N 1
ATOM 635 C CA . LEU A 1 86 ? -6.177 -14.601 2.126 1.00 92.94 86 LEU A CA 1
ATOM 636 C C . LEU A 1 86 ? -5.435 -14.168 3.396 1.00 92.94 86 LEU A C 1
ATOM 638 O O . LEU A 1 86 ? -5.939 -14.403 4.497 1.00 92.94 86 LEU A O 1
ATOM 642 N N . ILE A 1 87 ? -4.288 -13.495 3.263 1.00 89.88 87 ILE A N 1
ATOM 643 C CA . ILE A 1 87 ? -3.547 -12.960 4.414 1.00 89.88 87 ILE A CA 1
ATOM 644 C C . ILE A 1 87 ? -4.382 -11.885 5.112 1.00 89.88 87 ILE A C 1
ATOM 646 O O . ILE A 1 87 ? -4.597 -11.981 6.319 1.00 89.88 87 ILE A O 1
ATOM 650 N N . THR A 1 88 ? -4.936 -10.920 4.372 1.00 88.88 88 THR A N 1
ATOM 651 C CA . THR A 1 88 ? -5.816 -9.876 4.920 1.00 88.88 88 THR A CA 1
ATOM 652 C C . THR A 1 88 ? -7.029 -10.476 5.633 1.00 88.88 88 THR A C 1
ATOM 654 O O . THR A 1 88 ? -7.418 -9.998 6.702 1.00 88.88 88 THR A O 1
ATOM 657 N N . ARG A 1 89 ? -7.593 -11.579 5.121 1.00 88.44 89 ARG A N 1
ATOM 658 C CA . ARG A 1 89 ? -8.654 -12.320 5.815 1.00 88.44 89 ARG A CA 1
ATOM 659 C C . ARG A 1 89 ? -8.160 -12.995 7.094 1.00 88.44 89 ARG A C 1
ATOM 661 O O . ARG A 1 89 ? -8.886 -13.008 8.087 1.00 88.44 89 ARG A O 1
ATOM 668 N N . GLY A 1 90 ? -6.957 -13.560 7.084 1.00 83.75 90 GLY A N 1
ATOM 669 C CA . GLY A 1 90 ? -6.326 -14.156 8.262 1.00 83.75 90 GLY A CA 1
ATOM 670 C C . GLY A 1 90 ? -6.052 -13.130 9.366 1.00 83.75 90 GLY A C 1
ATOM 671 O O . GLY A 1 90 ? -6.278 -13.421 10.541 1.00 83.75 90 GLY A O 1
ATOM 672 N N . LEU A 1 91 ? -5.670 -11.903 8.994 1.00 79.44 91 LEU A N 1
ATOM 673 C CA . LEU A 1 91 ? -5.416 -10.800 9.928 1.00 79.44 91 LEU A CA 1
ATOM 674 C C . LEU A 1 91 ? -6.649 -10.394 10.743 1.00 79.44 91 LEU A C 1
ATOM 676 O O . LEU A 1 91 ? -6.497 -9.925 11.869 1.00 79.44 91 LEU A O 1
ATOM 680 N N . TYR A 1 92 ? -7.864 -10.628 10.235 1.00 74.06 92 TYR A N 1
ATOM 681 C CA . TYR A 1 92 ? -9.093 -10.438 11.015 1.00 74.06 92 TYR A CA 1
ATOM 682 C C . TYR A 1 92 ? -9.086 -11.252 12.321 1.00 74.06 92 TYR A C 1
ATOM 684 O O . TYR A 1 92 ? -9.619 -10.808 13.337 1.00 74.06 92 TYR A O 1
ATOM 692 N N . HIS A 1 93 ? -8.472 -12.439 12.301 1.00 67.56 93 HIS A N 1
ATOM 693 C CA . HIS A 1 93 ? -8.419 -13.351 13.441 1.00 67.56 93 HIS A CA 1
ATOM 694 C C . HIS A 1 93 ? -7.236 -13.090 14.389 1.00 67.56 93 HIS A C 1
ATOM 696 O O . HIS A 1 93 ? -7.214 -13.653 15.486 1.00 67.56 93 HIS A O 1
ATOM 702 N N . LEU A 1 94 ? -6.269 -12.240 14.018 1.00 65.56 94 LEU A N 1
ATOM 703 C CA . LEU A 1 94 ? -5.170 -11.875 14.913 1.00 65.56 94 LEU A CA 1
ATOM 704 C C . LEU A 1 94 ? -5.703 -10.981 16.043 1.00 65.56 94 LEU A C 1
ATOM 706 O O . LEU A 1 94 ? -6.226 -9.900 15.815 1.00 65.56 94 LEU A O 1
ATOM 710 N N . SER A 1 95 ? -5.608 -11.453 17.284 1.00 52.03 95 SER A N 1
ATOM 711 C CA . SER A 1 95 ? -6.056 -10.724 18.478 1.00 52.03 95 SER A CA 1
ATOM 712 C C . SER A 1 95 ? -5.142 -9.531 18.808 1.00 52.03 95 SER A C 1
ATOM 714 O O . SER A 1 95 ? -3.974 -9.538 18.424 1.00 52.03 95 SER A O 1
ATOM 716 N N . ARG A 1 96 ? -5.686 -8.552 19.554 1.00 55.22 96 ARG A N 1
ATOM 717 C CA . ARG A 1 96 ? -5.151 -7.250 20.030 1.00 55.22 96 ARG A CA 1
ATOM 718 C C . ARG A 1 96 ? -3.768 -7.299 20.726 1.00 55.22 96 ARG A C 1
ATOM 720 O O . ARG A 1 96 ? -3.627 -6.866 21.867 1.00 55.22 96 ARG A O 1
ATOM 727 N N . ARG A 1 97 ? -2.742 -7.864 20.094 1.00 51.94 97 ARG A N 1
ATOM 728 C CA . ARG A 1 97 ? -1.386 -7.971 20.650 1.00 51.94 97 ARG A CA 1
ATOM 729 C C . ARG A 1 97 ? -0.523 -6.795 20.181 1.00 51.94 97 ARG A C 1
ATOM 731 O O . ARG A 1 97 ? -0.638 -6.409 19.025 1.00 51.94 97 ARG A O 1
ATOM 738 N N . PRO A 1 98 ? 0.419 -6.297 21.004 1.00 47.91 98 PRO A N 1
ATOM 739 C CA . PRO A 1 98 ? 1.326 -5.193 20.647 1.00 47.91 98 PRO A CA 1
ATOM 740 C C . PRO A 1 98 ? 2.249 -5.488 19.447 1.00 47.91 98 PRO A C 1
ATOM 742 O O . PRO A 1 98 ? 2.931 -4.597 18.955 1.00 47.91 98 PRO A O 1
ATOM 745 N N . VAL A 1 99 ? 2.237 -6.723 18.930 1.00 49.88 99 VAL A N 1
ATOM 746 C CA . VAL A 1 99 ? 2.939 -7.154 17.709 1.00 49.88 99 VAL A CA 1
ATOM 747 C C . VAL A 1 99 ? 2.447 -6.402 16.461 1.00 49.88 99 VAL A C 1
ATOM 749 O O . VAL A 1 99 ? 3.149 -6.357 15.459 1.00 49.88 99 VAL A O 1
ATOM 752 N N . THR A 1 100 ? 1.289 -5.737 16.524 1.00 53.75 100 THR A N 1
ATOM 753 C CA . THR A 1 100 ? 0.737 -4.885 15.458 1.00 53.75 100 THR A CA 1
ATOM 754 C C . THR A 1 100 ? 1.573 -3.635 15.128 1.00 53.75 100 THR A C 1
ATOM 756 O O . THR A 1 100 ? 1.329 -3.009 14.099 1.00 53.75 100 THR A O 1
ATOM 759 N N . LEU A 1 101 ? 2.576 -3.290 15.948 1.00 53.19 101 LEU A N 1
ATOM 760 C CA . LEU A 1 101 ? 3.536 -2.205 15.679 1.00 53.19 101 LEU A CA 1
ATOM 761 C C . LEU A 1 101 ? 4.555 -2.554 14.585 1.00 53.19 101 LEU A C 1
ATOM 763 O O . LEU A 1 101 ? 4.880 -1.702 13.764 1.00 53.19 101 LEU A O 1
ATOM 767 N N . LEU A 1 102 ? 5.037 -3.802 14.545 1.00 58.19 102 LEU A N 1
ATOM 768 C CA . LEU A 1 102 ? 6.043 -4.233 13.566 1.00 58.19 102 LEU A CA 1
ATOM 769 C C . LEU A 1 102 ? 5.533 -4.116 12.114 1.00 58.19 102 LEU A C 1
ATOM 771 O O . LEU A 1 102 ? 6.253 -3.554 11.294 1.00 58.19 102 LEU A O 1
ATOM 775 N N . PRO A 1 103 ? 4.291 -4.530 11.784 1.00 61.75 103 PRO A N 1
ATOM 776 C CA . PRO A 1 103 ? 3.727 -4.368 10.445 1.00 61.75 103 PRO A CA 1
ATOM 777 C C . PRO A 1 103 ? 3.538 -2.907 10.012 1.00 61.75 103 PRO A C 1
ATOM 779 O O . PRO A 1 103 ? 3.728 -2.598 8.842 1.00 61.75 10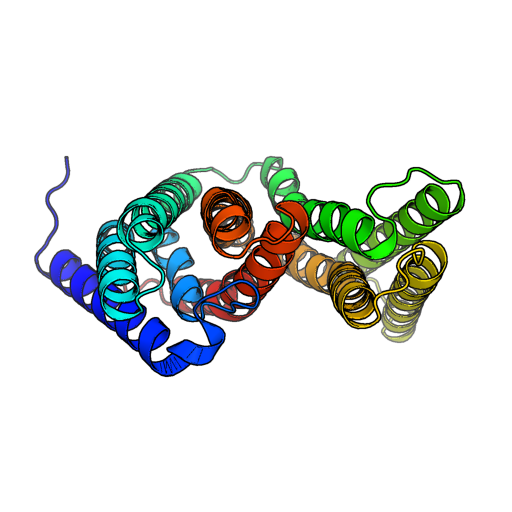3 PRO A O 1
ATOM 782 N N . ALA A 1 104 ? 3.205 -1.992 10.930 1.00 61.31 104 ALA A N 1
ATOM 783 C CA . ALA A 1 104 ? 2.994 -0.577 10.598 1.00 61.31 104 ALA A CA 1
ATOM 784 C C . ALA A 1 104 ? 4.293 0.150 10.200 1.00 61.31 104 ALA A C 1
ATOM 786 O O . ALA A 1 104 ? 4.251 1.149 9.488 1.00 61.31 104 ALA A O 1
ATOM 787 N N . VAL A 1 105 ? 5.452 -0.362 10.620 1.00 68.94 105 VAL A N 1
ATOM 788 C CA . VAL A 1 105 ? 6.767 0.177 10.237 1.00 68.94 105 VAL A CA 1
ATOM 789 C C . VAL A 1 105 ? 7.196 -0.316 8.848 1.00 68.94 105 VAL A C 1
ATOM 791 O O . VAL A 1 105 ? 8.007 0.329 8.188 1.00 68.94 105 VAL A O 1
ATOM 794 N N . VAL A 1 106 ? 6.626 -1.419 8.351 1.00 73.06 106 VAL A N 1
ATOM 795 C CA . VAL A 1 106 ? 7.036 -2.023 7.073 1.00 73.06 106 VAL A CA 1
ATOM 796 C C . VAL A 1 106 ? 6.843 -1.078 5.875 1.00 73.06 106 VAL A C 1
ATOM 798 O O . VAL A 1 106 ? 7.807 -0.920 5.129 1.00 73.06 106 VAL A O 1
ATOM 801 N N . PRO A 1 107 ? 5.699 -0.383 5.682 1.00 72.81 107 PRO A N 1
ATOM 802 C CA . PRO A 1 107 ? 5.545 0.607 4.611 1.00 72.81 107 PRO A CA 1
ATOM 803 C C . PRO A 1 107 ? 6.649 1.663 4.603 1.00 72.81 107 PRO A C 1
ATOM 805 O O . PRO A 1 107 ? 7.214 1.974 3.560 1.00 72.81 107 PRO A O 1
ATOM 808 N N . VAL A 1 108 ? 6.989 2.167 5.789 1.00 76.44 108 VAL A N 1
ATOM 809 C CA . VAL A 1 108 ? 7.993 3.213 6.001 1.00 76.44 108 VAL A CA 1
ATOM 810 C C . VAL A 1 108 ? 9.388 2.711 5.632 1.00 76.44 108 VAL A C 1
ATOM 812 O O . VAL A 1 108 ? 10.120 3.383 4.909 1.00 76.44 108 VAL A O 1
ATOM 815 N N . VAL A 1 109 ? 9.737 1.495 6.059 1.00 77.81 109 VAL A N 1
ATOM 816 C CA . VAL A 1 109 ? 11.026 0.868 5.730 1.00 77.81 109 VAL A CA 1
ATOM 817 C C . VAL A 1 109 ? 11.154 0.602 4.233 1.00 77.81 109 VAL A C 1
ATOM 819 O O . VAL A 1 109 ? 12.227 0.809 3.669 1.00 77.81 109 VAL A O 1
ATOM 822 N N . LEU A 1 110 ? 10.075 0.183 3.570 1.00 73.62 110 LEU A N 1
ATOM 823 C CA . LEU A 1 110 ? 10.083 -0.031 2.124 1.00 73.62 110 LEU A CA 1
ATOM 824 C C . LEU A 1 110 ? 10.262 1.260 1.338 1.00 73.62 110 LEU A C 1
ATOM 826 O O . LEU A 1 110 ? 11.059 1.295 0.400 1.00 73.62 110 LEU A O 1
ATOM 830 N N . MET A 1 111 ? 9.556 2.317 1.741 1.00 79.25 111 MET A N 1
ATOM 831 C CA . MET A 1 111 ? 9.708 3.638 1.139 1.00 79.25 111 MET A CA 1
ATOM 832 C C . MET A 1 111 ? 11.150 4.130 1.275 1.00 79.25 111 MET A C 1
ATOM 834 O O . MET A 1 111 ? 11.716 4.618 0.300 1.00 79.25 111 MET A O 1
ATOM 838 N N . TRP A 1 112 ? 11.785 3.930 2.432 1.00 80.69 112 TRP A N 1
ATOM 839 C CA . TRP A 1 112 ? 13.197 4.262 2.629 1.00 80.69 112 TRP A CA 1
ATOM 840 C C . TRP A 1 112 ? 14.145 3.414 1.799 1.00 80.69 112 TRP A C 1
ATOM 842 O O . TRP A 1 112 ? 14.934 3.978 1.049 1.00 80.69 112 TRP A O 1
ATOM 852 N N . GLY A 1 113 ? 14.081 2.085 1.907 1.00 80.06 113 GLY A N 1
ATOM 853 C CA . GLY A 1 113 ? 15.004 1.196 1.195 1.00 80.06 113 GLY A CA 1
ATOM 854 C C . GLY A 1 113 ? 14.973 1.442 -0.311 1.00 80.06 113 GLY A C 1
ATOM 855 O O . GLY A 1 113 ? 16.014 1.527 -0.961 1.00 80.06 113 GLY A O 1
ATOM 856 N N . GLY A 1 114 ? 13.773 1.670 -0.837 1.00 77.44 114 GLY A N 1
ATOM 857 C CA . GLY A 1 114 ? 13.601 2.114 -2.199 1.00 77.44 114 GLY A CA 1
ATOM 858 C C . GLY A 1 114 ? 14.222 3.489 -2.478 1.00 77.44 114 GLY A C 1
ATOM 859 O O . GLY A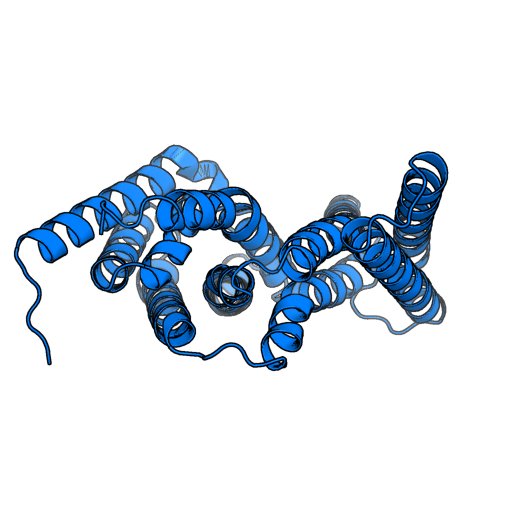 1 114 ? 15.030 3.639 -3.396 1.00 77.44 114 GLY A O 1
ATOM 860 N N . SER A 1 115 ? 13.860 4.503 -1.698 1.00 84.38 115 SER A N 1
ATOM 861 C CA . SER A 1 115 ? 14.295 5.872 -1.979 1.00 84.38 115 SER A CA 1
ATOM 862 C C . SER A 1 115 ? 15.813 6.033 -1.858 1.00 84.38 115 SER A C 1
ATOM 864 O O . SER A 1 115 ? 16.392 6.789 -2.631 1.00 84.38 115 SER A O 1
ATOM 866 N N . ILE A 1 116 ? 16.472 5.282 -0.962 1.00 86.00 116 ILE A N 1
ATOM 867 C CA . ILE A 1 116 ? 17.939 5.165 -0.924 1.00 86.00 116 ILE A CA 1
ATOM 868 C C . ILE A 1 116 ? 18.422 4.713 -2.304 1.00 86.00 116 ILE A C 1
ATOM 870 O O . ILE A 1 116 ? 19.180 5.430 -2.946 1.00 86.00 116 ILE A O 1
ATOM 874 N N . TYR A 1 117 ? 17.907 3.590 -2.809 1.00 84.06 117 TYR A N 1
ATOM 875 C CA . TYR A 1 117 ? 18.300 3.063 -4.114 1.00 84.06 117 TYR A CA 1
ATOM 876 C C . TYR A 1 117 ? 18.081 4.056 -5.271 1.00 84.06 117 TYR A C 1
ATOM 878 O O . TYR A 1 117 ? 18.947 4.163 -6.134 1.00 84.06 117 TYR A O 1
ATOM 886 N N . LEU A 1 118 ? 16.980 4.819 -5.292 1.00 84.75 118 LEU A N 1
ATOM 887 C CA . LEU A 1 118 ? 16.764 5.832 -6.342 1.00 84.75 118 LEU A CA 1
ATOM 888 C C . LEU A 1 118 ? 17.722 7.013 -6.221 1.00 84.75 118 LEU A C 1
ATOM 890 O O . LEU A 1 118 ? 18.214 7.515 -7.227 1.00 84.75 118 LEU A O 1
ATOM 894 N N . LEU A 1 119 ? 17.970 7.479 -4.999 1.00 86.44 119 LEU A N 1
ATOM 895 C CA . LEU A 1 119 ? 18.748 8.691 -4.778 1.00 86.44 119 LEU A CA 1
ATOM 896 C C . LEU A 1 119 ? 20.252 8.439 -4.903 1.00 86.44 119 LEU A C 1
ATOM 898 O O . LEU A 1 119 ? 20.945 9.312 -5.424 1.00 86.44 119 LEU A O 1
ATOM 902 N N . ASN A 1 120 ? 20.747 7.270 -4.478 1.00 85.56 120 ASN A N 1
ATOM 903 C CA . ASN A 1 120 ? 22.180 6.970 -4.409 1.00 85.56 120 ASN A CA 1
ATOM 904 C C . ASN A 1 120 ? 22.619 5.635 -5.040 1.00 85.56 120 ASN A C 1
ATOM 906 O O . ASN A 1 120 ? 23.758 5.212 -4.842 1.00 85.56 120 ASN A O 1
ATOM 910 N N . GLY A 1 121 ? 21.729 4.920 -5.732 1.00 80.19 121 GLY A N 1
ATOM 911 C CA . GLY A 1 121 ? 22.051 3.625 -6.347 1.00 80.19 121 GLY A CA 1
ATOM 912 C C . GLY A 1 121 ? 22.334 2.490 -5.352 1.00 80.19 121 GLY A C 1
ATOM 913 O O . GLY A 1 121 ? 22.847 1.445 -5.746 1.00 80.19 121 GLY A O 1
ATOM 914 N N . GLY A 1 122 ? 22.028 2.675 -4.066 1.00 76.75 122 GLY A N 1
ATOM 915 C CA . GLY A 1 122 ? 22.358 1.746 -2.982 1.00 76.75 122 GLY A CA 1
ATOM 916 C C . GLY A 1 122 ? 23.752 1.949 -2.377 1.00 76.75 122 GLY A C 1
ATOM 917 O O . GLY A 1 122 ? 24.181 1.129 -1.564 1.00 76.75 122 GLY A O 1
ATOM 918 N N . ALA A 1 123 ? 24.469 3.015 -2.742 1.00 82.81 123 ALA A N 1
ATOM 919 C CA . ALA A 1 123 ? 25.800 3.287 -2.213 1.00 82.81 123 ALA A CA 1
ATOM 920 C C . ALA A 1 123 ? 25.753 3.641 -0.716 1.00 82.81 123 ALA A C 1
ATOM 922 O O . ALA A 1 123 ? 25.030 4.539 -0.289 1.00 82.81 123 ALA A O 1
ATOM 923 N N . VAL A 1 124 ? 26.569 2.975 0.104 1.00 84.31 124 VAL A N 1
ATOM 924 C CA . VAL A 1 124 ? 26.671 3.278 1.541 1.00 84.31 124 VAL A CA 1
ATOM 925 C C . VAL A 1 124 ? 27.790 4.292 1.760 1.00 84.31 124 VAL A C 1
ATOM 927 O O . VAL A 1 124 ? 28.945 3.943 1.984 1.00 84.31 124 VAL A O 1
ATOM 930 N N . THR A 1 125 ? 27.442 5.573 1.659 1.00 88.31 125 THR A N 1
ATOM 931 C CA . THR A 1 125 ? 28.354 6.707 1.894 1.00 88.31 125 THR A CA 1
ATOM 932 C C . THR A 1 125 ? 28.057 7.409 3.219 1.00 88.31 125 THR A C 1
ATOM 934 O O . THR A 1 125 ? 26.979 7.244 3.793 1.00 88.31 125 THR A O 1
ATOM 937 N N . ILE A 1 126 ? 28.972 8.261 3.696 1.00 87.69 126 ILE A N 1
ATOM 938 C CA . ILE A 1 126 ? 28.731 9.079 4.898 1.00 87.69 126 ILE A CA 1
ATOM 939 C C . ILE A 1 126 ? 27.490 9.973 4.757 1.00 87.69 126 ILE A C 1
ATOM 941 O O . ILE A 1 126 ? 26.734 10.145 5.714 1.00 87.69 126 ILE A O 1
ATOM 945 N N . ASN A 1 127 ? 27.217 10.465 3.545 1.00 88.50 127 ASN A N 1
ATOM 946 C CA . ASN A 1 127 ? 26.011 11.231 3.247 1.00 88.50 127 ASN A CA 1
ATOM 947 C C . ASN A 1 127 ? 24.750 10.368 3.352 1.00 88.50 127 ASN A C 1
ATOM 949 O O . ASN A 1 127 ? 23.724 10.837 3.833 1.00 88.50 127 ASN A O 1
ATOM 953 N N . THR A 1 128 ? 24.842 9.092 2.972 1.00 86.25 128 THR A N 1
ATOM 954 C CA . THR A 1 128 ? 23.736 8.134 3.096 1.00 86.25 128 THR A CA 1
ATOM 955 C C . THR A 1 128 ? 23.421 7.847 4.554 1.00 86.25 128 THR A C 1
ATOM 957 O O . THR A 1 128 ? 22.268 7.941 4.967 1.00 86.25 128 THR A O 1
ATOM 960 N N . VAL A 1 129 ? 24.452 7.580 5.360 1.00 87.81 129 VAL A N 1
ATOM 961 C CA . VAL A 1 129 ? 24.304 7.387 6.810 1.00 87.81 129 VAL A CA 1
ATOM 962 C C . VAL A 1 129 ? 23.711 8.640 7.460 1.00 87.81 129 VAL A C 1
ATOM 964 O O . VAL A 1 129 ? 22.785 8.539 8.263 1.00 87.81 129 VAL A O 1
ATOM 967 N N . SER A 1 130 ? 24.183 9.824 7.065 1.00 88.50 130 SER A N 1
ATOM 968 C CA . SER A 1 130 ? 23.681 11.102 7.581 1.00 88.50 130 SER A CA 1
ATOM 969 C C . SER A 1 130 ? 22.225 11.357 7.178 1.00 88.50 130 SER A C 1
ATOM 971 O O . SER A 1 130 ? 21.412 11.719 8.025 1.00 88.50 130 SER A O 1
ATOM 973 N N . GLY A 1 131 ? 21.859 11.110 5.916 1.00 87.31 131 GLY A N 1
ATOM 974 C CA . GLY A 1 131 ? 20.485 11.252 5.423 1.00 87.31 131 GLY A CA 1
ATOM 975 C C . GLY A 1 131 ? 19.507 10.292 6.107 1.00 87.31 131 GLY A C 1
ATOM 976 O O . GLY A 1 131 ? 18.424 10.706 6.534 1.00 87.31 131 GLY A O 1
ATOM 977 N N . VAL A 1 132 ? 19.906 9.031 6.301 1.00 87.12 132 VAL A N 1
ATOM 978 C CA . VAL A 1 132 ? 19.127 8.051 7.078 1.00 87.12 132 VAL A CA 1
ATOM 979 C C . VAL A 1 132 ? 19.001 8.495 8.538 1.00 87.12 132 VAL A C 1
ATOM 981 O O . VAL A 1 132 ? 17.902 8.463 9.0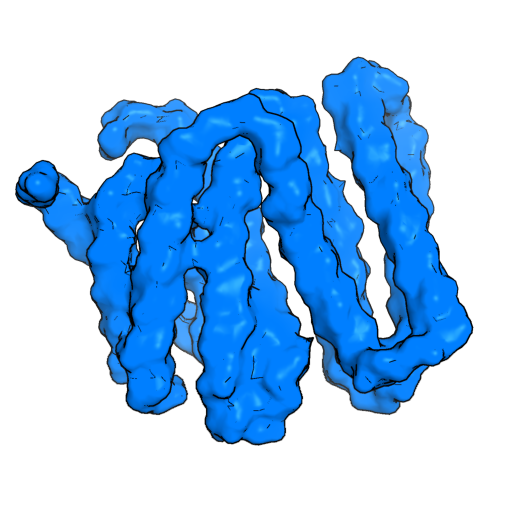89 1.00 87.12 132 VAL A O 1
ATOM 984 N N . GLY A 1 133 ? 20.083 8.982 9.153 1.00 88.31 133 GLY A N 1
ATOM 985 C CA . GLY A 1 133 ? 20.079 9.498 10.525 1.00 88.31 133 GLY A CA 1
ATOM 986 C C . GLY A 1 133 ? 19.118 10.675 10.728 1.00 88.31 133 GLY A C 1
ATOM 987 O O . GLY A 1 133 ? 18.289 10.646 11.641 1.00 88.31 133 GLY A O 1
ATOM 988 N N . LEU A 1 134 ? 19.156 11.678 9.843 1.00 89.25 134 LEU A N 1
ATOM 989 C CA . LEU A 1 134 ? 18.216 12.809 9.870 1.00 89.25 134 LEU A CA 1
ATOM 990 C C . LEU A 1 134 ? 16.764 12.356 9.681 1.00 89.25 134 LEU A C 1
ATOM 992 O O . LEU A 1 134 ? 15.847 12.917 10.282 1.00 89.25 134 LEU A O 1
ATOM 996 N N . SER A 1 135 ? 16.546 11.310 8.889 1.00 86.56 135 SER A N 1
ATOM 997 C CA . SER A 1 135 ? 15.206 10.781 8.627 1.00 86.56 135 SER A CA 1
ATOM 998 C C . SER A 1 135 ? 14.670 9.952 9.790 1.00 86.56 135 SER A C 1
ATOM 1000 O O . SER A 1 135 ? 13.490 10.055 10.115 1.00 86.56 135 SER A O 1
ATOM 1002 N N . LEU A 1 136 ? 15.526 9.215 10.501 1.00 88.12 136 LEU A N 1
ATOM 1003 C CA . LEU A 1 136 ? 15.174 8.602 11.786 1.00 88.12 136 LEU A CA 1
ATOM 1004 C C . LEU A 1 136 ? 14.771 9.664 12.809 1.00 88.12 136 LEU A C 1
ATOM 1006 O O . LEU A 1 136 ? 13.746 9.508 13.472 1.00 88.12 136 LEU A O 1
ATOM 1010 N N . LEU A 1 137 ? 15.510 10.773 12.889 1.00 89.50 137 LEU A N 1
ATOM 1011 C CA . LEU A 1 137 ? 15.138 11.891 13.754 1.00 89.50 137 LEU A CA 1
ATOM 1012 C C . LEU A 1 137 ? 13.785 12.499 13.343 1.00 89.50 137 LEU A C 1
ATOM 1014 O O . LEU A 1 137 ? 12.932 12.729 14.200 1.00 89.50 137 LEU A O 1
ATOM 1018 N N . SER A 1 138 ? 13.552 12.680 12.039 1.00 88.44 138 SER A N 1
ATOM 1019 C CA . SER A 1 138 ? 12.261 13.114 11.489 1.00 88.44 138 SER A CA 1
ATOM 1020 C C . SER A 1 138 ? 11.103 12.204 11.930 1.00 88.44 138 SER A C 1
ATOM 1022 O O . SER A 1 138 ? 10.066 12.714 12.372 1.00 88.44 138 SER A O 1
ATOM 1024 N N . LEU A 1 139 ? 11.288 10.876 11.899 1.00 86.62 139 LEU A N 1
ATOM 1025 C CA . LEU A 1 139 ? 10.295 9.904 12.373 1.00 86.62 139 LEU A CA 1
ATOM 1026 C C . LEU A 1 139 ? 10.083 9.964 13.890 1.00 86.62 139 LEU A C 1
ATOM 1028 O O . LEU A 1 139 ? 8.953 9.898 14.370 1.00 86.62 139 LEU A O 1
ATOM 1032 N N . VAL A 1 140 ? 11.149 10.100 14.674 1.00 88.19 140 VAL A N 1
ATOM 1033 C CA . VAL A 1 140 ? 11.021 10.206 16.134 1.00 88.19 140 VAL A CA 1
ATOM 1034 C C . VAL A 1 140 ? 10.211 11.449 16.510 1.00 88.19 140 VAL A C 1
ATOM 1036 O O . VAL A 1 140 ? 9.314 11.363 17.352 1.00 88.19 140 VAL A O 1
ATOM 1039 N N . LEU A 1 141 ? 10.453 12.581 15.842 1.00 88.75 141 LEU A N 1
ATOM 1040 C CA . LEU A 1 141 ? 9.680 13.809 16.045 1.00 88.75 141 LEU A CA 1
ATOM 1041 C C . LEU A 1 141 ? 8.203 13.631 15.667 1.00 88.75 141 LEU A C 1
ATOM 1043 O O . LEU A 1 141 ? 7.324 14.071 16.416 1.00 88.75 141 LEU A O 1
ATOM 1047 N N . ILE A 1 142 ? 7.901 12.957 14.550 1.00 88.25 142 ILE A N 1
ATOM 1048 C CA . ILE A 1 142 ? 6.505 12.744 14.144 1.00 88.25 142 ILE A CA 1
ATOM 1049 C C . ILE A 1 142 ? 5.777 11.777 15.090 1.00 88.25 142 ILE A C 1
ATOM 1051 O O . ILE A 1 142 ? 4.634 12.010 15.468 1.00 88.25 142 ILE A O 1
ATOM 1055 N N . LEU A 1 143 ? 6.446 10.732 15.575 1.00 86.31 143 LEU A N 1
ATOM 1056 C CA . LEU A 1 143 ? 5.861 9.819 16.559 1.00 86.31 143 LEU A CA 1
ATOM 1057 C C . LEU A 1 143 ? 5.631 10.508 17.908 1.00 86.31 143 LEU A C 1
ATOM 1059 O O . LEU A 1 143 ? 4.608 10.286 18.558 1.00 86.31 143 LEU A O 1
ATOM 1063 N N . PHE A 1 144 ? 6.561 11.367 18.324 1.00 86.62 144 PHE A N 1
ATOM 1064 C CA . PHE A 1 144 ? 6.437 12.136 19.556 1.00 86.62 144 PHE A CA 1
ATOM 1065 C C . PHE A 1 144 ? 5.283 13.143 19.502 1.00 86.62 144 PHE A C 1
ATOM 1067 O O . PHE A 1 144 ? 4.529 13.257 20.473 1.00 86.62 144 PHE A O 1
ATOM 1074 N N . THR A 1 145 ? 5.113 13.838 18.372 1.00 87.06 145 THR A N 1
ATOM 1075 C CA . THR A 1 145 ? 3.987 14.765 18.171 1.00 87.06 145 THR A CA 1
ATOM 1076 C C . THR A 1 145 ? 2.650 14.040 18.217 1.00 87.06 145 THR A C 1
ATOM 1078 O O . THR A 1 145 ? 1.774 14.442 18.984 1.00 87.06 145 THR A O 1
ATOM 1081 N N . GLU A 1 146 ? 2.501 12.925 17.496 1.00 86.12 146 GLU A N 1
ATOM 1082 C CA . GLU A 1 146 ? 1.248 12.159 17.506 1.00 86.12 146 GLU A CA 1
ATOM 1083 C C . GLU A 1 146 ? 0.941 11.554 18.884 1.00 86.12 146 GLU A C 1
ATOM 1085 O O . GLU A 1 146 ? -0.211 11.575 19.324 1.00 86.12 146 GLU A O 1
ATOM 1090 N N . LYS A 1 147 ? 1.964 11.113 19.631 1.00 85.50 147 LYS A N 1
ATOM 1091 C CA . LYS A 1 147 ? 1.792 10.638 21.012 1.00 85.50 147 LYS A CA 1
ATOM 1092 C C . LYS A 1 147 ? 1.305 11.750 21.943 1.00 85.50 147 LYS A C 1
ATOM 1094 O O . LYS A 1 147 ? 0.376 11.536 22.720 1.00 85.50 147 LYS A O 1
ATOM 1099 N N . LYS A 1 148 ? 1.921 12.938 21.888 1.00 86.25 148 LYS A N 1
ATOM 1100 C CA . LYS A 1 148 ? 1.504 14.084 22.715 1.00 86.25 148 LYS A CA 1
ATOM 1101 C C . LYS A 1 148 ? 0.103 14.571 22.361 1.00 86.25 148 LYS A C 1
ATOM 1103 O O . LYS A 1 148 ? -0.660 14.914 23.263 1.00 86.25 148 LYS A O 1
ATOM 1108 N N . ARG A 1 149 ? -0.230 14.582 21.068 1.00 84.06 149 ARG A N 1
ATOM 1109 C CA . ARG A 1 149 ? -1.560 14.937 20.570 1.00 84.06 149 ARG A CA 1
ATOM 1110 C C . ARG A 1 149 ? -2.627 13.993 21.119 1.00 84.06 149 ARG A C 1
ATOM 1112 O O . ARG A 1 149 ? -3.637 14.464 21.628 1.00 84.06 149 ARG A O 1
ATOM 1119 N N . ALA A 1 150 ? -2.382 12.685 21.077 1.00 82.38 150 ALA A N 1
ATOM 1120 C CA . ALA A 1 150 ? -3.299 11.697 21.642 1.00 82.38 150 ALA A CA 1
ATOM 1121 C C . ALA A 1 150 ? -3.452 11.813 23.169 1.00 82.38 150 ALA A C 1
ATOM 1123 O O . ALA A 1 150 ? -4.525 11.551 23.699 1.00 82.38 150 ALA A O 1
ATOM 1124 N N . ALA A 1 151 ? -2.404 12.254 23.873 1.00 84.06 151 ALA A N 1
ATOM 1125 C CA . ALA A 1 151 ? -2.448 12.529 25.309 1.00 84.06 151 ALA A CA 1
ATOM 1126 C C . ALA A 1 151 ? -3.098 13.882 25.675 1.00 84.06 151 ALA A C 1
ATOM 1128 O O . ALA A 1 151 ? -3.155 14.218 26.855 1.00 84.06 151 ALA A O 1
ATOM 1129 N N . GLY A 1 152 ? -3.536 14.686 24.695 1.00 80.50 152 GLY A N 1
ATOM 1130 C CA . GLY A 1 152 ? -4.104 16.021 24.931 1.00 80.50 152 GLY A CA 1
ATOM 1131 C C . GLY A 1 152 ? -3.112 17.038 25.514 1.00 80.50 152 GLY A C 1
ATOM 1132 O O . GLY A 1 152 ? -3.527 18.042 26.080 1.00 80.50 152 GLY A O 1
ATOM 1133 N N . ALA A 1 153 ? -1.803 16.782 25.405 1.00 74.62 153 ALA A N 1
ATOM 1134 C CA . ALA A 1 153 ? -0.755 17.498 26.140 1.00 74.62 153 ALA A CA 1
ATOM 1135 C C . ALA A 1 153 ? 0.081 18.471 25.278 1.00 74.62 153 ALA A C 1
ATOM 1137 O O . ALA A 1 153 ? 1.121 18.955 25.727 1.00 74.62 153 ALA A O 1
ATOM 1138 N N . ALA A 1 154 ? -0.309 18.724 24.023 1.00 68.94 154 ALA A N 1
ATOM 1139 C CA . ALA A 1 154 ? 0.421 19.603 23.103 1.00 68.94 154 ALA A CA 1
ATOM 1140 C C . ALA A 1 154 ? -0.335 20.911 22.845 1.00 68.94 154 ALA A C 1
ATOM 1142 O O . ALA A 1 154 ? -1.515 20.891 22.510 1.00 68.94 154 ALA A O 1
ATOM 1143 N N . THR A 1 155 ? 0.371 22.039 22.932 1.00 80.38 155 THR A N 1
ATOM 1144 C CA . THR A 1 155 ? -0.105 23.318 22.394 1.00 80.38 155 THR A CA 1
ATOM 1145 C C . THR A 1 155 ? 0.006 23.310 20.867 1.00 80.38 155 THR A C 1
ATOM 1147 O O . THR A 1 155 ? 0.942 22.723 20.315 1.00 80.38 155 THR A O 1
ATOM 1150 N N . GLU A 1 156 ? -0.926 23.974 20.174 1.00 84.12 156 GLU A N 1
ATOM 1151 C CA . GLU A 1 156 ? -0.979 23.984 18.700 1.00 84.12 156 GLU A CA 1
ATOM 1152 C C . GLU A 1 156 ? 0.333 24.465 18.062 1.00 84.12 156 GLU A C 1
ATOM 1154 O O . GLU A 1 156 ? 0.812 23.878 17.092 1.00 84.12 156 GLU A O 1
ATOM 1159 N N . LEU A 1 157 ? 0.968 25.479 18.661 1.00 86.75 157 LEU A N 1
ATOM 1160 C CA . LEU A 1 157 ? 2.246 26.016 18.197 1.00 86.75 157 LEU A CA 1
ATOM 1161 C C . LEU A 1 157 ? 3.377 24.975 18.259 1.00 86.75 157 LEU A C 1
ATOM 1163 O O . LEU A 1 157 ? 4.166 24.862 17.323 1.00 86.75 157 LEU A O 1
ATOM 1167 N N . VAL A 1 158 ? 3.460 24.199 19.345 1.00 85.38 158 VAL A N 1
ATOM 1168 C CA . VAL A 1 158 ? 4.517 23.189 19.525 1.00 85.38 158 VAL A CA 1
ATOM 1169 C C . VAL A 1 158 ? 4.319 22.014 18.567 1.00 85.38 158 VAL A C 1
ATOM 1171 O O . VAL A 1 158 ? 5.301 21.528 18.007 1.00 85.38 158 VAL A O 1
ATOM 1174 N N . ASP A 1 159 ? 3.076 21.578 18.333 1.00 86.19 159 ASP A N 1
ATOM 1175 C CA . ASP A 1 159 ? 2.782 20.534 17.336 1.00 86.19 159 ASP A CA 1
ATOM 1176 C C . ASP A 1 159 ? 3.185 20.990 15.926 1.00 86.19 159 ASP A C 1
ATOM 1178 O O . ASP A 1 159 ? 3.878 20.266 15.206 1.00 86.19 159 ASP A O 1
ATOM 1182 N N . TRP A 1 160 ? 2.830 22.222 15.552 1.00 87.75 160 TRP A N 1
ATOM 1183 C CA . TRP A 1 160 ? 3.189 22.784 14.252 1.00 87.75 160 TRP A CA 1
ATOM 1184 C C . TRP A 1 160 ? 4.709 22.874 14.052 1.00 87.75 160 TRP A C 1
ATOM 1186 O O . TRP A 1 160 ? 5.223 22.393 13.040 1.00 87.75 160 TRP A O 1
ATOM 1196 N N . LEU A 1 161 ? 5.442 23.411 15.036 1.00 90.62 161 LEU A N 1
ATOM 1197 C CA . LEU A 1 161 ? 6.902 23.554 14.969 1.00 90.62 161 LEU A CA 1
ATOM 1198 C C . LEU A 1 161 ? 7.614 22.205 14.825 1.00 90.62 161 LEU A C 1
ATOM 1200 O O . LEU A 1 161 ? 8.520 22.064 14.005 1.00 90.62 161 LEU A O 1
ATOM 1204 N N . LEU A 1 162 ? 7.197 21.196 15.591 1.00 89.44 162 LEU A N 1
ATOM 1205 C CA . LEU A 1 162 ? 7.807 19.866 15.538 1.00 89.44 162 LEU A CA 1
ATOM 1206 C C . LEU A 1 162 ? 7.536 19.156 14.203 1.00 89.44 162 LEU A C 1
ATOM 1208 O O . LEU A 1 162 ? 8.422 18.472 13.685 1.00 89.44 162 LEU A O 1
ATOM 1212 N N . ARG A 1 163 ? 6.347 19.339 13.614 1.00 89.19 163 ARG A N 1
ATOM 1213 C CA . ARG A 1 163 ? 6.026 18.819 12.272 1.00 89.19 163 ARG A CA 1
ATOM 1214 C C . ARG A 1 163 ? 6.818 19.529 11.180 1.00 89.19 163 ARG A C 1
ATOM 1216 O O . ARG A 1 163 ? 7.330 18.863 10.282 1.00 89.19 163 ARG A O 1
ATOM 1223 N N . ALA A 1 164 ? 6.953 20.851 11.272 1.00 90.56 164 ALA A N 1
ATOM 1224 C CA . ALA A 1 164 ? 7.768 21.632 10.347 1.00 90.56 164 ALA A CA 1
ATOM 1225 C C . ALA A 1 164 ? 9.241 21.199 10.409 1.00 90.56 164 ALA A C 1
ATOM 1227 O O . ALA A 1 164 ? 9.851 20.948 9.371 1.00 90.56 164 ALA A O 1
ATOM 1228 N N . LEU A 1 165 ? 9.784 21.010 11.618 1.00 92.75 165 LEU A N 1
ATOM 1229 C CA . LEU A 1 165 ? 11.141 20.500 11.818 1.00 92.75 165 LEU A CA 1
ATOM 1230 C C . LEU A 1 165 ? 11.310 19.079 11.263 1.00 92.75 165 LEU A C 1
ATOM 1232 O O . LEU A 1 165 ? 12.277 18.809 10.557 1.00 92.75 165 LEU A O 1
ATOM 1236 N N . SER A 1 166 ? 10.360 18.180 11.535 1.00 91.69 166 SER A N 1
ATOM 1237 C CA . SER A 1 166 ? 10.349 16.821 10.977 1.00 91.69 166 SER A CA 1
ATOM 1238 C C . SER A 1 166 ? 10.409 16.841 9.444 1.00 91.69 166 SER A C 1
ATOM 1240 O O . SER A 1 166 ? 11.225 16.128 8.852 1.00 91.69 166 SER A O 1
ATOM 1242 N N . MET A 1 167 ? 9.619 17.703 8.797 1.00 90.00 167 MET A N 1
ATOM 1243 C CA . MET A 1 167 ? 9.619 17.841 7.340 1.00 90.00 167 MET A CA 1
ATOM 1244 C C . MET A 1 167 ? 10.917 18.462 6.809 1.00 90.00 167 MET A C 1
ATOM 1246 O O . MET A 1 167 ? 11.454 17.995 5.807 1.00 90.00 167 MET A O 1
ATOM 1250 N N . ALA A 1 168 ? 11.465 19.466 7.499 1.00 91.56 168 ALA A N 1
ATOM 1251 C CA . ALA A 1 168 ? 12.741 20.079 7.136 1.00 91.56 168 ALA A CA 1
ATOM 1252 C C . ALA A 1 168 ? 13.896 19.066 7.189 1.00 91.56 168 ALA A C 1
ATOM 1254 O O . ALA A 1 168 ? 14.705 19.011 6.268 1.00 91.56 168 ALA A O 1
ATOM 1255 N N . LEU A 1 169 ? 13.942 18.212 8.217 1.00 91.81 169 LEU A N 1
ATOM 1256 C CA . LEU A 1 169 ? 14.944 17.146 8.327 1.00 91.81 169 LEU A CA 1
ATOM 1257 C C . LEU A 1 169 ? 14.830 16.126 7.187 1.00 91.81 169 LEU A C 1
ATOM 1259 O O . LEU A 1 169 ? 15.846 15.744 6.609 1.00 91.81 169 LEU A O 1
ATOM 1263 N N . ALA A 1 170 ? 13.606 15.715 6.839 1.00 89.19 170 ALA A N 1
ATOM 1264 C CA . ALA A 1 170 ? 13.371 14.809 5.716 1.00 89.19 170 ALA A CA 1
ATOM 1265 C C . ALA A 1 170 ? 13.781 15.443 4.375 1.00 89.19 170 ALA A C 1
ATOM 1267 O O . ALA A 1 170 ? 14.347 14.762 3.524 1.00 89.19 170 ALA A O 1
ATOM 1268 N N . LEU A 1 171 ? 13.559 16.749 4.206 1.00 92.12 171 LEU A N 1
ATOM 1269 C CA . LEU A 1 171 ? 13.982 17.495 3.022 1.00 92.12 171 LEU A CA 1
ATOM 1270 C C . LEU A 1 171 ? 15.506 17.600 2.920 1.00 92.12 171 LEU A C 1
ATOM 1272 O O . LEU A 1 171 ? 16.067 17.319 1.865 1.00 92.12 171 LEU A O 1
ATOM 1276 N N . VAL A 1 172 ? 16.188 17.949 4.013 1.00 92.00 172 VAL A N 1
ATOM 1277 C CA . VAL A 1 172 ? 17.659 17.987 4.049 1.00 92.00 172 VAL A CA 1
ATOM 1278 C C . VAL A 1 172 ? 18.242 16.605 3.741 1.00 92.00 172 VAL A C 1
ATOM 1280 O O . VAL A 1 172 ? 19.209 16.505 2.986 1.00 92.00 172 VAL A O 1
ATOM 1283 N N . ALA A 1 173 ? 17.630 15.533 4.252 1.00 90.06 173 ALA A N 1
ATOM 1284 C CA . ALA A 1 173 ? 18.063 14.168 3.968 1.00 90.06 173 ALA A CA 1
ATOM 1285 C C . ALA A 1 173 ? 18.047 13.837 2.466 1.00 90.06 173 ALA A C 1
ATOM 1287 O O . ALA A 1 173 ? 19.005 13.236 1.984 1.00 90.06 173 ALA A O 1
ATOM 1288 N N . VAL A 1 174 ? 17.030 14.276 1.713 1.00 89.56 174 VAL A N 1
ATOM 1289 C CA . VAL A 1 174 ? 16.966 14.084 0.250 1.00 89.56 174 VAL A CA 1
ATOM 1290 C C . VAL A 1 174 ? 18.183 14.689 -0.449 1.00 89.56 174 VAL A C 1
ATOM 1292 O O . VAL A 1 174 ? 18.763 14.057 -1.330 1.00 89.56 174 VAL A O 1
ATOM 1295 N N . PHE A 1 175 ? 18.601 15.892 -0.046 1.00 89.06 175 PHE A N 1
ATOM 1296 C CA . PHE A 1 175 ? 19.762 16.553 -0.645 1.00 89.06 175 PHE A CA 1
ATOM 1297 C C . PHE A 1 175 ? 21.079 15.852 -0.311 1.00 89.06 175 PHE A C 1
ATOM 1299 O O . PHE A 1 175 ? 21.949 15.774 -1.172 1.00 89.06 175 PHE A O 1
ATOM 1306 N N . LEU A 1 176 ? 21.218 15.299 0.898 1.00 88.25 176 LEU A N 1
ATOM 1307 C CA . LEU A 1 176 ? 22.390 14.494 1.259 1.00 88.25 176 LEU A CA 1
ATOM 1308 C C . LEU A 1 176 ? 22.440 13.175 0.478 1.00 88.25 176 LEU A C 1
ATOM 1310 O O . LEU A 1 176 ? 23.510 12.722 0.080 1.00 88.25 176 LEU A O 1
ATOM 1314 N N . LEU A 1 177 ? 21.281 12.560 0.254 1.00 86.19 177 LEU A N 1
ATOM 1315 C CA . LEU A 1 177 ? 21.162 11.283 -0.446 1.00 86.19 177 LEU A CA 1
ATOM 1316 C C . LEU A 1 177 ? 21.312 11.410 -1.960 1.00 86.19 177 LEU A C 1
ATOM 1318 O O . LEU A 1 177 ? 21.529 10.401 -2.623 1.00 86.19 177 LEU A O 1
ATOM 1322 N N . ARG A 1 178 ? 21.198 12.618 -2.517 1.00 88.69 178 ARG A N 1
ATOM 1323 C CA . ARG A 1 178 ? 21.285 12.843 -3.958 1.00 88.69 178 ARG A CA 1
ATOM 1324 C C . ARG A 1 178 ? 22.683 12.507 -4.486 1.00 88.69 178 ARG A C 1
ATOM 1326 O O . ARG A 1 178 ? 23.633 13.254 -4.273 1.00 88.69 178 ARG A O 1
ATOM 1333 N N . GLN A 1 179 ? 22.771 11.416 -5.236 1.00 85.06 179 GLN A N 1
ATOM 1334 C CA . GLN A 1 179 ? 23.930 11.043 -6.056 1.00 85.06 179 GLN A CA 1
ATOM 1335 C C . GLN A 1 179 ? 23.537 10.643 -7.487 1.00 85.06 179 GLN A C 1
ATOM 1337 O O . GLN A 1 179 ? 24.411 10.404 -8.309 1.00 85.06 179 GLN A O 1
ATOM 1342 N N . THR A 1 180 ? 22.237 10.561 -7.788 1.00 84.12 180 THR A N 1
ATOM 1343 C CA . THR A 1 180 ? 21.729 10.313 -9.141 1.00 84.12 180 THR A CA 1
ATOM 1344 C C . THR A 1 180 ? 21.710 11.591 -9.985 1.00 84.12 180 THR A C 1
ATOM 1346 O O . THR A 1 180 ? 21.271 12.652 -9.522 1.00 84.12 180 THR A O 1
ATOM 1349 N N . ASP A 1 181 ? 22.154 11.468 -11.236 1.00 82.94 181 ASP A N 1
ATOM 1350 C CA . ASP A 1 181 ? 22.114 12.537 -12.241 1.00 82.94 181 ASP A CA 1
ATOM 1351 C C . ASP A 1 181 ? 20.768 12.595 -12.982 1.00 82.94 181 ASP A C 1
ATOM 1353 O O . ASP A 1 181 ? 20.391 13.630 -13.537 1.00 82.94 181 ASP A O 1
ATOM 1357 N N . ASP A 1 182 ? 20.001 11.501 -12.959 1.00 86.44 182 ASP A N 1
ATOM 1358 C CA . ASP A 1 182 ? 18.690 11.435 -13.597 1.00 86.44 182 ASP A CA 1
ATOM 1359 C C . ASP A 1 182 ? 17.658 12.220 -12.771 1.00 86.44 182 ASP A C 1
ATOM 1361 O O . ASP A 1 182 ? 17.311 11.870 -11.638 1.00 86.44 182 ASP A O 1
ATOM 1365 N N . THR A 1 183 ? 17.143 13.300 -13.365 1.00 87.19 183 THR A N 1
ATOM 1366 C CA . THR A 1 183 ? 16.175 14.199 -12.719 1.00 87.19 183 THR A CA 1
ATOM 1367 C C . THR A 1 183 ? 14.860 13.492 -12.396 1.00 87.19 183 THR A C 1
ATOM 1369 O O . THR A 1 183 ? 14.254 13.763 -11.359 1.00 87.19 183 THR A O 1
ATOM 1372 N N . PHE A 1 184 ? 14.412 12.576 -13.251 1.00 83.75 184 PHE A N 1
ATOM 1373 C CA . PHE A 1 184 ? 13.167 11.851 -13.039 1.00 83.75 184 PHE A CA 1
ATOM 1374 C C . PHE A 1 184 ? 13.301 10.857 -11.879 1.00 83.75 184 PHE A C 1
ATOM 1376 O O . PHE A 1 184 ? 12.450 10.817 -10.983 1.00 83.75 184 PHE A O 1
ATOM 1383 N N . VAL A 1 185 ? 14.403 10.104 -11.849 1.00 82.06 185 VAL A N 1
ATOM 1384 C CA . VAL A 1 185 ? 14.716 9.169 -10.755 1.00 82.06 185 VAL A CA 1
ATOM 1385 C C . VAL A 1 185 ? 14.891 9.921 -9.434 1.00 82.06 185 VAL A C 1
ATOM 1387 O O . VAL A 1 185 ? 14.356 9.493 -8.407 1.00 82.06 185 VAL A O 1
ATOM 1390 N N . PHE A 1 186 ? 15.559 11.079 -9.468 1.00 87.75 186 PHE A N 1
ATOM 1391 C CA . PHE A 1 186 ? 15.683 11.966 -8.314 1.00 87.75 186 PHE A CA 1
ATOM 1392 C C . PHE A 1 186 ? 14.316 12.394 -7.772 1.00 87.75 186 PHE A C 1
ATOM 1394 O O . PHE A 1 186 ? 14.071 12.257 -6.574 1.00 87.75 186 PHE A O 1
ATOM 1401 N N . LEU A 1 187 ? 13.413 12.874 -8.634 1.00 86.75 187 LEU A N 1
ATOM 1402 C CA . LEU A 1 187 ? 12.077 13.308 -8.219 1.00 86.75 187 LEU A CA 1
ATOM 1403 C C . LEU A 1 187 ? 11.279 12.159 -7.591 1.00 86.75 187 LEU A C 1
ATOM 1405 O O . LEU A 1 187 ? 10.677 12.347 -6.534 1.00 86.75 187 LEU A O 1
ATOM 1409 N N . CYS A 1 188 ? 11.319 10.963 -8.181 1.00 82.12 188 CYS A N 1
ATOM 1410 C CA . CYS A 1 188 ? 10.639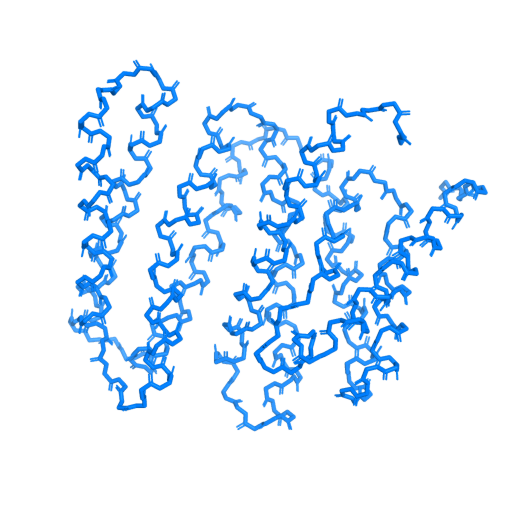 9.789 -7.629 1.00 82.12 188 CYS A CA 1
ATOM 1411 C C . CYS A 1 188 ? 11.183 9.408 -6.242 1.00 82.12 188 CYS A C 1
ATOM 1413 O O . CYS A 1 188 ? 10.404 9.178 -5.311 1.00 82.12 188 CYS A O 1
ATOM 1415 N N . GLY A 1 189 ? 12.511 9.398 -6.083 1.00 85.75 189 GLY A N 1
ATOM 1416 C CA . GLY A 1 189 ? 13.166 9.132 -4.800 1.00 85.75 189 GLY A CA 1
ATOM 1417 C C . GLY A 1 189 ? 12.859 10.200 -3.752 1.00 85.75 189 GLY A C 1
ATOM 1418 O O . GLY A 1 189 ? 12.520 9.873 -2.619 1.00 85.75 189 GLY A O 1
ATOM 1419 N N . ALA A 1 190 ? 12.894 11.477 -4.135 1.00 87.81 190 ALA A N 1
ATOM 1420 C CA . ALA A 1 190 ? 12.602 12.601 -3.251 1.00 87.81 190 ALA A CA 1
ATOM 1421 C C . ALA A 1 190 ? 11.145 12.595 -2.767 1.00 87.81 190 ALA A C 1
ATOM 1423 O O . ALA A 1 190 ? 10.894 12.743 -1.571 1.00 87.81 190 ALA A O 1
ATOM 1424 N N . ILE A 1 191 ? 10.183 12.389 -3.674 1.00 85.69 191 ILE A N 1
ATOM 1425 C CA . ILE A 1 191 ? 8.753 12.322 -3.337 1.00 85.69 191 ILE A CA 1
ATOM 1426 C C . ILE A 1 191 ? 8.490 11.157 -2.383 1.00 85.69 191 ILE A C 1
ATOM 1428 O O . ILE A 1 191 ? 7.815 11.333 -1.368 1.00 85.69 191 ILE A O 1
ATOM 1432 N N . THR A 1 192 ? 9.053 9.983 -2.671 1.00 82.56 192 THR A N 1
ATOM 1433 C CA . THR A 1 192 ? 8.885 8.795 -1.825 1.00 82.56 192 THR A CA 1
ATOM 1434 C C . THR A 1 192 ? 9.522 9.007 -0.447 1.00 82.56 192 THR A C 1
ATOM 1436 O O . THR A 1 192 ? 8.903 8.702 0.577 1.00 82.56 192 THR A O 1
ATOM 1439 N N . TRP A 1 193 ? 10.697 9.639 -0.383 1.00 87.38 193 TRP A N 1
ATOM 1440 C CA . TRP A 1 193 ? 11.343 10.005 0.879 1.00 87.38 193 TRP A CA 1
ATOM 1441 C C . TRP A 1 193 ? 10.478 10.961 1.711 1.00 87.38 193 TRP A C 1
ATOM 1443 O O . TRP A 1 193 ? 10.188 10.695 2.879 1.00 87.38 193 TRP A O 1
ATOM 1453 N N . LEU A 1 194 ? 9.999 12.046 1.097 1.00 87.19 194 LEU A N 1
ATOM 1454 C CA . LEU A 1 194 ? 9.190 13.083 1.749 1.00 87.19 194 LEU A CA 1
ATOM 1455 C C . LEU A 1 194 ? 7.776 12.620 2.118 1.00 87.19 194 LEU A C 1
ATOM 1457 O O . LEU A 1 194 ? 7.182 13.140 3.062 1.00 87.19 194 LEU A O 1
ATOM 1461 N N . ALA A 1 195 ? 7.235 11.619 1.427 1.00 83.25 195 ALA A N 1
ATOM 1462 C CA . ALA A 1 195 ? 5.973 10.995 1.806 1.00 83.25 195 ALA A CA 1
ATOM 1463 C C . ALA A 1 195 ? 6.103 10.170 3.101 1.00 83.25 195 ALA A C 1
ATOM 1465 O O . ALA A 1 195 ? 5.106 9.923 3.783 1.00 83.25 195 ALA A O 1
ATOM 1466 N N . THR A 1 196 ? 7.319 9.781 3.492 1.00 83.25 196 THR A N 1
ATOM 1467 C CA . THR A 1 196 ? 7.541 8.866 4.618 1.00 83.25 196 THR A CA 1
ATOM 1468 C C . THR A 1 196 ? 7.106 9.441 5.982 1.00 83.25 196 THR A C 1
ATOM 1470 O O . THR A 1 196 ? 6.366 8.756 6.699 1.00 83.25 196 THR A O 1
ATOM 1473 N N . PRO A 1 197 ? 7.448 10.691 6.364 1.00 83.44 197 PRO A N 1
ATOM 1474 C CA . PRO A 1 197 ? 6.917 11.316 7.581 1.00 83.44 197 PRO A CA 1
ATOM 1475 C C . PRO A 1 197 ? 5.388 11.453 7.575 1.00 83.44 197 PRO A C 1
ATOM 1477 O O . PRO A 1 197 ? 4.752 11.286 8.615 1.00 83.44 197 PRO A O 1
ATOM 1480 N N . VAL A 1 198 ? 4.783 11.709 6.408 1.00 82.56 198 VAL A N 1
ATOM 1481 C CA . VAL A 1 198 ? 3.323 11.857 6.259 1.00 82.56 198 VAL A CA 1
ATOM 1482 C C . VAL A 1 198 ? 2.614 10.527 6.498 1.00 82.56 198 VAL A C 1
ATOM 1484 O O . VAL A 1 198 ? 1.682 10.457 7.303 1.00 82.56 198 VAL A O 1
ATOM 1487 N N . VAL A 1 199 ? 3.083 9.460 5.846 1.00 79.50 199 VAL A N 1
ATOM 1488 C CA . VAL A 1 199 ? 2.561 8.100 6.041 1.00 79.50 199 VAL A CA 1
ATOM 1489 C C . VAL A 1 199 ? 2.748 7.671 7.496 1.00 79.50 199 VAL A C 1
ATOM 1491 O O . VAL A 1 199 ? 1.813 7.163 8.111 1.00 79.50 199 VAL A O 1
ATOM 1494 N N . THR A 1 200 ? 3.904 7.964 8.095 1.00 82.88 200 THR A N 1
ATOM 1495 C CA . THR A 1 200 ? 4.158 7.667 9.513 1.00 82.88 200 THR A CA 1
ATOM 1496 C C . THR A 1 200 ? 3.182 8.399 10.429 1.00 82.88 200 THR A C 1
ATOM 1498 O O . THR A 1 200 ? 2.623 7.779 11.332 1.00 82.88 200 THR A O 1
ATOM 1501 N N . ALA A 1 201 ? 2.926 9.689 10.192 1.00 81.75 201 ALA A N 1
ATOM 1502 C CA . ALA A 1 201 ? 1.951 10.457 10.963 1.00 81.75 201 ALA A CA 1
ATOM 1503 C C . ALA A 1 201 ? 0.547 9.842 10.873 1.00 81.75 201 ALA A C 1
ATOM 1505 O O . ALA A 1 201 ? -0.124 9.688 11.892 1.00 81.75 201 ALA A O 1
ATOM 1506 N N . LEU A 1 202 ? 0.108 9.459 9.668 1.00 78.56 202 LEU A N 1
ATOM 1507 C CA . LEU A 1 202 ? -1.196 8.828 9.449 1.00 78.56 202 LEU A CA 1
ATOM 1508 C C . LEU A 1 202 ? -1.323 7.520 10.241 1.00 78.56 202 LEU A C 1
ATOM 1510 O O . LEU A 1 202 ? -2.303 7.325 10.963 1.00 78.56 202 LEU A O 1
ATOM 1514 N N . LEU A 1 203 ? -0.317 6.649 10.141 1.00 78.00 203 LEU A N 1
ATOM 1515 C CA . LEU A 1 203 ? -0.293 5.370 10.850 1.00 78.00 203 LEU A CA 1
ATOM 1516 C C . LEU A 1 203 ? -0.244 5.568 12.370 1.00 78.00 203 LEU A C 1
ATOM 1518 O O . LEU A 1 203 ? -0.973 4.901 13.103 1.00 78.00 203 LEU A O 1
ATOM 1522 N N . ALA A 1 204 ? 0.555 6.524 12.843 1.00 79.38 204 ALA A N 1
ATOM 1523 C CA . ALA A 1 204 ? 0.681 6.848 14.259 1.00 79.38 204 ALA A CA 1
ATOM 1524 C C . ALA A 1 204 ? -0.605 7.450 14.845 1.00 79.38 204 ALA A C 1
ATOM 1526 O O . ALA A 1 204 ? -0.992 7.084 15.952 1.00 79.38 204 ALA A O 1
ATOM 1527 N N . ARG A 1 205 ? -1.316 8.313 14.106 1.00 77.81 205 ARG A N 1
ATOM 1528 C CA . ARG A 1 205 ? -2.630 8.841 14.525 1.00 77.81 205 ARG A CA 1
ATOM 1529 C C . ARG A 1 205 ? -3.625 7.728 14.769 1.00 77.81 205 ARG A C 1
ATOM 1531 O O . ARG A 1 205 ? -4.284 7.700 15.803 1.00 77.81 205 ARG A O 1
ATOM 1538 N N . LEU A 1 206 ? -3.725 6.815 13.814 1.00 73.50 206 LEU A N 1
ATOM 1539 C CA . LEU A 1 206 ? -4.657 5.703 13.907 1.00 73.50 206 LEU A CA 1
ATOM 1540 C C . LEU A 1 206 ? -4.253 4.747 15.030 1.00 73.50 206 LEU A C 1
ATOM 1542 O O . LEU A 1 206 ? -5.113 4.283 15.770 1.00 73.50 206 LEU A O 1
ATOM 1546 N N . TRP A 1 207 ? -2.954 4.533 15.234 1.00 75.62 207 TRP A N 1
ATOM 1547 C CA . TRP A 1 207 ? -2.448 3.762 16.365 1.00 75.62 207 TRP A CA 1
ATOM 1548 C C . TRP A 1 207 ? -2.843 4.373 17.714 1.00 75.62 207 TRP A C 1
ATOM 1550 O O . TRP A 1 207 ? -3.440 3.704 18.558 1.00 75.62 207 TRP A O 1
ATOM 1560 N N . PHE A 1 208 ? -2.536 5.655 17.920 1.00 76.25 208 PHE A N 1
ATOM 1561 C CA . PHE A 1 208 ? -2.801 6.323 19.191 1.00 76.25 208 PHE A CA 1
ATOM 1562 C C . PHE A 1 208 ? -4.279 6.657 19.414 1.00 76.25 208 PHE A C 1
ATOM 1564 O O . PHE A 1 208 ? -4.670 6.888 20.555 1.00 76.25 208 PHE A O 1
ATOM 1571 N N . SER A 1 209 ? -5.111 6.638 18.368 1.00 70.94 209 SER A N 1
ATOM 1572 C CA . SER A 1 209 ? -6.565 6.793 18.500 1.00 70.94 209 SER A CA 1
ATOM 1573 C C . SER A 1 209 ? -7.234 5.656 19.287 1.00 70.94 209 SER A C 1
ATOM 1575 O O . SER A 1 209 ? -8.364 5.814 19.740 1.00 70.94 209 SER A O 1
ATOM 1577 N N . GLY A 1 210 ? -6.551 4.516 19.469 1.00 62.62 210 GLY A N 1
ATOM 1578 C CA . GLY A 1 210 ? -7.100 3.346 20.161 1.00 62.62 210 GLY A CA 1
ATOM 1579 C C . GLY A 1 210 ? -8.105 2.537 19.330 1.00 62.62 210 GLY A C 1
ATOM 1580 O O . GLY A 1 210 ? -8.660 1.556 19.834 1.00 62.62 210 GLY A O 1
ATOM 1581 N N . ASP A 1 211 ? -8.322 2.910 18.063 1.00 62.88 211 ASP A N 1
ATOM 1582 C CA . ASP A 1 211 ? -9.067 2.110 17.092 1.00 62.88 211 ASP A CA 1
ATOM 1583 C C . ASP A 1 211 ? -8.393 0.741 16.882 1.00 62.88 211 ASP A C 1
ATOM 1585 O O . AS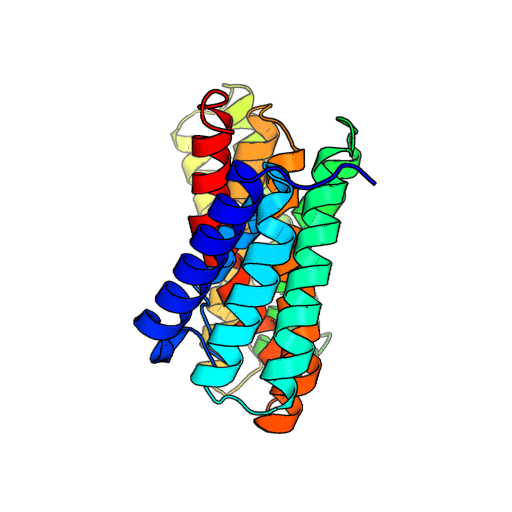P A 1 211 ? -7.215 0.550 17.179 1.00 62.88 211 ASP A O 1
ATOM 1589 N N . ASN A 1 212 ? -9.144 -0.257 16.393 1.00 66.19 212 ASN A N 1
ATOM 1590 C CA . ASN A 1 212 ? -8.629 -1.622 16.234 1.00 66.19 212 ASN A CA 1
ATOM 1591 C C . ASN A 1 212 ? -7.333 -1.619 15.387 1.00 66.19 212 ASN A C 1
ATOM 1593 O O . ASN A 1 212 ? -7.419 -1.408 14.175 1.00 66.19 212 ASN A O 1
ATOM 1597 N N . PRO A 1 213 ? -6.149 -1.902 15.969 1.00 63.66 213 PRO A N 1
ATOM 1598 C CA . PRO A 1 213 ? -4.869 -1.724 15.282 1.00 63.66 213 PRO A CA 1
ATOM 1599 C C . PRO A 1 213 ? -4.715 -2.647 14.071 1.00 63.66 213 PRO A C 1
ATOM 1601 O O . PRO A 1 213 ? -3.961 -2.349 13.149 1.00 63.66 213 PRO A O 1
ATOM 1604 N N . ASN A 1 214 ? -5.485 -3.735 14.018 1.00 69.31 214 ASN A N 1
ATOM 1605 C CA . ASN A 1 214 ? -5.514 -4.646 12.878 1.00 69.31 214 ASN A CA 1
ATOM 1606 C C . ASN A 1 214 ? -6.019 -3.976 11.593 1.00 69.31 214 ASN A C 1
ATOM 1608 O O . ASN A 1 214 ? -5.692 -4.439 10.501 1.00 69.31 214 ASN A O 1
ATOM 1612 N N . LEU A 1 215 ? -6.778 -2.880 11.705 1.00 74.88 215 LEU A N 1
ATOM 1613 C CA . LEU A 1 215 ? -7.220 -2.094 10.552 1.00 74.88 215 LEU A CA 1
ATOM 1614 C C . LEU A 1 215 ? -6.042 -1.474 9.807 1.00 74.88 215 LEU A C 1
ATOM 1616 O O . LEU A 1 215 ? -6.104 -1.350 8.593 1.00 74.88 215 LEU A O 1
ATOM 1620 N N . LEU A 1 216 ? -4.958 -1.139 10.513 1.00 75.06 216 LEU A N 1
ATOM 1621 C CA . LEU A 1 216 ? -3.749 -0.575 9.905 1.00 75.06 216 LEU A CA 1
ATOM 1622 C C . LEU A 1 216 ? -2.934 -1.605 9.139 1.00 75.06 216 LEU A C 1
ATOM 1624 O O . LEU A 1 216 ? -2.129 -1.249 8.282 1.00 75.06 216 LEU A O 1
ATOM 1628 N N . ILE A 1 217 ? -3.144 -2.876 9.460 1.00 77.69 217 ILE A N 1
ATOM 1629 C CA . ILE A 1 217 ? -2.427 -3.997 8.867 1.00 77.69 217 ILE A CA 1
ATOM 1630 C C . ILE A 1 217 ? -3.233 -4.573 7.704 1.00 77.69 217 ILE A C 1
ATOM 1632 O O . ILE A 1 217 ? -2.651 -5.146 6.797 1.00 77.69 217 ILE A O 1
ATOM 1636 N N . ALA A 1 218 ? -4.556 -4.396 7.675 1.00 83.19 218 ALA A N 1
ATOM 1637 C CA . ALA A 1 218 ? -5.405 -4.911 6.601 1.00 83.19 218 ALA A CA 1
ATOM 1638 C C . ALA A 1 218 ? -4.954 -4.509 5.174 1.00 83.19 218 ALA A C 1
ATOM 1640 O O . ALA A 1 218 ? -4.982 -5.381 4.302 1.00 83.19 218 ALA A O 1
ATOM 1641 N N . PRO A 1 219 ? -4.495 -3.266 4.910 1.00 88.31 219 PRO A N 1
ATOM 1642 C CA . PRO A 1 219 ? -3.999 -2.863 3.597 1.00 88.31 219 PRO A CA 1
ATOM 1643 C C . PRO A 1 219 ? -2.530 -3.255 3.351 1.00 88.31 219 PRO A C 1
ATOM 1645 O O . PRO A 1 219 ? -2.033 -3.073 2.247 1.00 88.31 219 PRO A O 1
ATOM 1648 N N . LEU A 1 220 ? -1.813 -3.797 4.341 1.00 86.31 220 LEU A N 1
ATOM 1649 C CA . LEU A 1 220 ? -0.387 -4.099 4.209 1.00 86.31 220 LEU A CA 1
ATOM 1650 C C . LEU A 1 220 ? -0.092 -5.303 3.292 1.00 86.31 220 LEU A C 1
ATOM 1652 O O . LEU A 1 220 ? 0.745 -5.151 2.404 1.00 86.31 220 LEU A O 1
ATOM 1656 N N . PRO A 1 221 ? -0.739 -6.481 3.438 1.00 89.31 221 PRO A N 1
ATOM 1657 C CA . PRO A 1 221 ? -0.493 -7.619 2.554 1.00 89.31 221 PRO A CA 1
ATOM 1658 C C . PRO A 1 221 ? -0.588 -7.303 1.055 1.00 89.31 221 PRO A C 1
ATOM 1660 O O . PRO A 1 221 ? 0.347 -7.674 0.345 1.00 89.31 221 PRO A O 1
ATOM 1663 N N . PRO A 1 222 ? -1.635 -6.611 0.550 1.00 91.31 222 PRO A N 1
ATOM 1664 C CA . PRO A 1 222 ? -1.713 -6.275 -0.870 1.00 91.31 222 PRO A CA 1
ATOM 1665 C C . PRO A 1 222 ? -0.609 -5.309 -1.292 1.00 91.31 222 PRO A C 1
ATOM 1667 O O . PRO A 1 222 ? -0.035 -5.500 -2.359 1.00 91.31 222 PRO A O 1
ATOM 1670 N N . VAL A 1 223 ? -0.228 -4.343 -0.449 1.00 90.25 223 VAL A N 1
ATOM 1671 C CA . VAL A 1 223 ? 0.893 -3.441 -0.753 1.00 90.25 223 VAL A CA 1
ATOM 1672 C C . VAL A 1 223 ? 2.195 -4.217 -0.924 1.00 90.25 223 VAL A C 1
ATOM 1674 O O . VAL A 1 223 ? 2.863 -4.057 -1.940 1.00 90.25 223 VAL A O 1
ATOM 1677 N N . LEU A 1 224 ? 2.545 -5.079 0.034 1.00 87.88 224 LEU A N 1
ATOM 1678 C CA . LEU A 1 224 ? 3.803 -5.831 -0.003 1.00 87.88 224 LEU A CA 1
ATOM 1679 C C . LEU A 1 224 ? 3.836 -6.818 -1.166 1.00 87.88 224 LEU A C 1
ATOM 1681 O O . LEU A 1 224 ? 4.785 -6.838 -1.948 1.00 87.88 224 LEU A O 1
ATOM 1685 N N . LEU A 1 225 ? 2.795 -7.641 -1.281 1.00 91.31 225 LEU A N 1
ATOM 1686 C CA . LEU A 1 225 ? 2.771 -8.699 -2.278 1.00 91.31 225 LEU A CA 1
ATOM 1687 C C . LEU A 1 225 ? 2.712 -8.134 -3.694 1.00 91.31 225 LEU A C 1
ATOM 1689 O O . LEU A 1 225 ? 3.383 -8.680 -4.563 1.00 91.31 225 LEU A O 1
ATOM 1693 N N . ASN A 1 226 ? 1.999 -7.030 -3.931 1.00 90.94 226 ASN A N 1
ATOM 1694 C CA . ASN A 1 226 ? 2.036 -6.389 -5.240 1.00 90.94 226 ASN A CA 1
ATOM 1695 C C . ASN A 1 226 ? 3.368 -5.674 -5.487 1.00 90.94 226 ASN A C 1
ATOM 1697 O O . ASN A 1 226 ? 3.945 -5.866 -6.551 1.00 90.94 226 ASN A O 1
ATOM 1701 N N . ALA A 1 227 ? 3.892 -4.905 -4.525 1.00 89.44 227 ALA A N 1
ATOM 1702 C CA . ALA A 1 227 ? 5.158 -4.187 -4.700 1.00 89.44 227 ALA A CA 1
ATOM 1703 C C . ALA A 1 227 ? 6.311 -5.128 -5.069 1.00 89.44 227 ALA A C 1
ATOM 1705 O O . ALA A 1 227 ? 7.081 -4.821 -5.964 1.00 89.44 227 ALA A O 1
ATOM 1706 N N . PHE A 1 228 ? 6.420 -6.288 -4.423 1.00 90.00 228 PHE A N 1
ATOM 1707 C CA . PHE A 1 228 ? 7.488 -7.245 -4.723 1.00 90.00 228 PHE A CA 1
ATOM 1708 C C . PHE A 1 228 ? 7.105 -8.250 -5.812 1.00 90.00 228 PHE A C 1
ATOM 1710 O O . PHE A 1 228 ? 7.888 -8.518 -6.721 1.00 90.00 228 PHE A O 1
ATOM 1717 N N . GLY A 1 229 ? 5.896 -8.805 -5.743 1.00 90.19 229 GLY A N 1
ATOM 1718 C CA . GLY A 1 229 ? 5.443 -9.856 -6.648 1.00 90.19 229 GLY A CA 1
ATOM 1719 C C . GLY A 1 229 ? 5.200 -9.355 -8.067 1.00 90.19 229 GLY A C 1
ATOM 1720 O O . GLY A 1 229 ? 5.685 -9.977 -9.009 1.00 90.19 229 GLY A O 1
ATOM 1721 N N . VAL A 1 230 ? 4.509 -8.219 -8.235 1.00 90.00 230 VAL A N 1
ATOM 1722 C CA . VAL A 1 230 ? 4.258 -7.656 -9.574 1.00 90.00 230 VAL A CA 1
ATOM 1723 C C . VAL A 1 230 ? 5.571 -7.223 -10.207 1.00 90.00 230 VAL A C 1
ATOM 1725 O O . VAL A 1 230 ? 5.848 -7.543 -11.361 1.00 90.00 230 VAL A O 1
ATOM 1728 N N . SER A 1 231 ? 6.437 -6.574 -9.432 1.00 90.88 231 SER A N 1
ATOM 1729 C CA . SER A 1 231 ? 7.749 -6.143 -9.910 1.00 90.88 231 SER A CA 1
ATOM 1730 C C . SER A 1 231 ? 8.664 -7.292 -10.325 1.00 90.88 231 SER A C 1
ATOM 1732 O O . SER A 1 231 ? 9.501 -7.085 -11.200 1.00 90.88 231 SER A O 1
ATOM 1734 N N . ALA A 1 232 ? 8.494 -8.501 -9.777 1.00 90.75 232 ALA A N 1
ATOM 1735 C CA . ALA A 1 232 ? 9.331 -9.652 -10.120 1.00 90.75 232 ALA A CA 1
ATOM 1736 C C . ALA A 1 232 ? 9.204 -10.057 -11.595 1.00 90.75 232 ALA A C 1
ATOM 1738 O O . ALA A 1 232 ? 10.200 -10.440 -12.206 1.00 90.75 232 ALA A O 1
ATOM 1739 N N . TYR A 1 233 ? 8.008 -9.935 -12.179 1.00 89.94 233 TYR A N 1
ATOM 1740 C CA . TYR A 1 233 ? 7.807 -10.165 -13.612 1.00 89.94 233 TYR A CA 1
ATOM 1741 C C . TYR A 1 233 ? 7.762 -8.868 -14.422 1.00 89.94 233 TYR A C 1
ATOM 1743 O O . TYR A 1 233 ? 8.217 -8.848 -15.561 1.00 89.94 233 TYR A O 1
ATOM 1751 N N . LEU A 1 234 ? 7.259 -7.768 -13.860 1.00 89.00 234 LEU A N 1
ATOM 1752 C CA . LEU A 1 234 ? 7.109 -6.510 -14.588 1.00 89.00 234 LEU A CA 1
ATOM 1753 C C . LEU A 1 234 ? 8.457 -5.844 -14.899 1.00 89.00 234 LEU A C 1
ATOM 1755 O O . LEU A 1 234 ? 8.639 -5.311 -15.993 1.00 89.00 234 LEU A O 1
ATOM 1759 N N . ALA A 1 235 ? 9.408 -5.886 -13.961 1.00 89.62 235 ALA A N 1
ATOM 1760 C CA . ALA A 1 235 ? 10.727 -5.285 -14.144 1.00 89.62 235 ALA A CA 1
ATOM 1761 C C . ALA A 1 235 ? 11.501 -5.870 -15.342 1.00 89.62 235 ALA A C 1
ATOM 1763 O O . ALA A 1 235 ? 11.903 -5.083 -16.204 1.00 89.62 235 ALA A O 1
ATOM 1764 N N . PRO A 1 236 ? 11.665 -7.206 -15.478 1.00 89.00 236 PRO A N 1
ATOM 1765 C CA . PRO A 1 236 ? 12.341 -7.777 -16.642 1.00 89.00 236 PRO A CA 1
ATOM 1766 C C . PRO A 1 236 ? 11.554 -7.590 -17.946 1.00 89.00 236 PRO A C 1
ATOM 1768 O O . PRO A 1 236 ? 12.175 -7.431 -18.991 1.00 89.00 236 PRO A O 1
ATOM 1771 N N . LEU A 1 237 ? 10.215 -7.562 -17.906 1.00 87.69 237 LEU A N 1
ATOM 1772 C CA . LEU A 1 237 ? 9.392 -7.340 -19.104 1.00 87.69 237 LEU A CA 1
ATOM 1773 C C . LEU A 1 237 ? 9.568 -5.940 -19.701 1.00 87.69 237 LEU A C 1
ATOM 1775 O O . LEU A 1 237 ? 9.565 -5.789 -20.919 1.00 87.69 237 LEU A O 1
ATOM 1779 N N . ILE A 1 238 ? 9.698 -4.922 -18.848 1.00 86.00 238 ILE A N 1
ATOM 1780 C CA . ILE A 1 238 ? 9.810 -3.516 -19.270 1.00 86.00 238 ILE A CA 1
ATOM 1781 C C . ILE A 1 238 ? 11.284 -3.079 -19.380 1.00 86.00 238 ILE A C 1
ATOM 1783 O O . ILE A 1 238 ? 11.580 -2.010 -19.904 1.00 86.00 238 ILE A O 1
ATOM 1787 N N . GLY A 1 239 ? 12.228 -3.912 -18.931 1.00 86.25 239 GLY A N 1
ATOM 1788 C CA . GLY A 1 239 ? 13.660 -3.612 -18.990 1.00 86.25 239 GLY A CA 1
ATOM 1789 C C . GLY A 1 239 ? 14.104 -2.562 -17.969 1.00 86.25 239 GLY A C 1
ATOM 1790 O O . GLY A 1 239 ? 15.050 -1.819 -18.219 1.00 86.25 239 GLY A O 1
ATOM 1791 N N . VAL A 1 240 ? 13.422 -2.482 -16.823 1.00 85.81 240 VAL A N 1
ATOM 1792 C CA . VAL A 1 240 ? 13.759 -1.558 -15.726 1.00 85.81 240 VAL A CA 1
ATOM 1793 C C . VAL A 1 240 ? 14.350 -2.308 -14.536 1.00 85.81 240 VAL A C 1
ATOM 1795 O O . VAL A 1 240 ? 14.151 -3.510 -14.371 1.00 85.81 240 VAL A O 1
ATOM 1798 N N . SER A 1 241 ? 15.058 -1.592 -13.658 1.00 86.19 241 SER A N 1
ATOM 1799 C CA . SER A 1 241 ? 15.554 -2.174 -12.407 1.00 86.19 241 SER A CA 1
ATOM 1800 C C . SER A 1 241 ? 14.400 -2.694 -11.542 1.00 86.19 241 SER A C 1
ATOM 1802 O O . SER A 1 241 ? 13.373 -2.030 -11.380 1.00 86.19 241 SER A O 1
ATOM 1804 N N . TYR A 1 242 ? 14.588 -3.866 -10.931 1.00 86.44 242 TYR A N 1
ATOM 1805 C CA . TYR A 1 242 ? 13.614 -4.452 -10.009 1.00 86.44 242 TYR A CA 1
ATOM 1806 C C . TYR A 1 242 ? 13.253 -3.487 -8.877 1.00 86.44 242 TYR A C 1
ATOM 1808 O O . TYR A 1 242 ? 12.079 -3.222 -8.645 1.00 86.44 242 TYR A O 1
ATOM 1816 N N . TRP A 1 243 ? 14.250 -2.881 -8.231 1.00 82.25 243 TRP A N 1
ATOM 1817 C CA . TRP A 1 243 ? 14.045 -1.957 -7.112 1.00 82.25 243 TRP A CA 1
ATOM 1818 C C . TRP A 1 243 ? 13.371 -0.645 -7.514 1.00 82.25 243 TRP A C 1
ATOM 1820 O O . TRP A 1 243 ? 12.679 -0.030 -6.700 1.00 82.25 243 TRP A O 1
ATOM 1830 N N . PHE A 1 244 ? 13.548 -0.233 -8.770 1.00 82.62 244 PHE A N 1
ATOM 1831 C CA . PHE A 1 244 ? 12.797 0.875 -9.346 1.00 82.62 244 PHE A CA 1
ATOM 1832 C C . PHE A 1 244 ? 11.318 0.497 -9.500 1.00 82.62 244 PHE A C 1
ATOM 1834 O O . PHE A 1 244 ? 10.440 1.216 -9.027 1.00 82.62 244 PHE A O 1
ATOM 1841 N N . SER A 1 245 ? 11.035 -0.678 -10.072 1.00 88.06 245 SER A N 1
ATOM 1842 C CA . SER A 1 245 ? 9.664 -1.179 -10.206 1.00 88.06 245 SER A CA 1
ATOM 1843 C C . SER A 1 245 ? 8.976 -1.359 -8.848 1.00 88.06 245 SER A C 1
ATOM 1845 O O . SER A 1 245 ? 7.852 -0.888 -8.685 1.00 88.06 245 SER A O 1
ATOM 1847 N N . VAL A 1 246 ? 9.660 -1.956 -7.862 1.00 86.88 246 VAL A N 1
ATOM 1848 C CA . VAL A 1 246 ? 9.118 -2.195 -6.510 1.00 86.88 246 VAL A CA 1
ATOM 1849 C C . VAL A 1 246 ? 8.624 -0.899 -5.881 1.00 86.88 246 VAL A C 1
ATOM 1851 O O . VAL A 1 246 ? 7.586 -0.878 -5.223 1.00 86.88 246 VAL A O 1
ATOM 1854 N N . GLN A 1 247 ? 9.338 0.200 -6.105 1.00 82.38 247 GLN A N 1
ATOM 1855 C CA . GLN A 1 247 ? 8.936 1.497 -5.584 1.00 82.38 247 GLN A CA 1
ATOM 1856 C C . GLN A 1 247 ? 7.755 2.096 -6.302 1.00 82.38 247 GLN A C 1
ATOM 1858 O O . GLN A 1 247 ? 6.815 2.517 -5.638 1.00 82.38 247 GLN A O 1
ATOM 1863 N N . MET A 1 248 ? 7.785 2.141 -7.631 1.00 85.31 248 MET A N 1
ATOM 1864 C CA . MET A 1 248 ? 6.700 2.781 -8.368 1.00 85.31 248 MET A CA 1
ATOM 1865 C C . MET A 1 248 ? 5.385 2.025 -8.155 1.00 85.31 248 MET A C 1
ATOM 1867 O O . MET A 1 248 ? 4.360 2.641 -7.856 1.00 85.31 248 MET A O 1
ATOM 1871 N N . VAL A 1 249 ? 5.439 0.687 -8.167 1.00 89.06 249 VAL A N 1
ATOM 1872 C CA . VAL A 1 249 ? 4.293 -0.155 -7.811 1.00 89.06 249 VAL A CA 1
ATOM 1873 C C . VAL A 1 249 ? 3.928 0.028 -6.338 1.00 89.06 249 VAL A C 1
ATOM 1875 O O . VAL A 1 249 ? 2.764 0.258 -6.025 1.00 89.06 249 VAL A O 1
ATOM 1878 N N . GLY A 1 250 ? 4.896 -0.023 -5.422 1.00 88.06 250 GLY A N 1
ATOM 1879 C CA . GLY A 1 250 ? 4.657 0.112 -3.984 1.00 88.06 250 GLY A CA 1
ATOM 1880 C C . GLY A 1 250 ? 4.008 1.439 -3.589 1.00 88.06 250 GLY A C 1
ATOM 1881 O O . GLY A 1 250 ? 3.062 1.439 -2.805 1.00 88.06 250 GLY A O 1
ATOM 1882 N N . VAL A 1 251 ? 4.442 2.560 -4.166 1.00 83.38 251 VAL A N 1
ATOM 1883 C CA . VAL A 1 251 ? 3.843 3.885 -3.942 1.00 83.38 251 VAL A CA 1
ATOM 1884 C C . VAL A 1 251 ? 2.403 3.913 -4.445 1.00 83.38 251 VAL A C 1
ATOM 1886 O O . VAL A 1 251 ? 1.512 4.340 -3.710 1.00 83.38 251 VAL A O 1
ATOM 1889 N N . GLY A 1 252 ? 2.140 3.403 -5.649 1.00 87.94 252 GLY A N 1
ATOM 1890 C CA . GLY A 1 252 ? 0.776 3.327 -6.165 1.00 87.94 252 GLY A CA 1
ATOM 1891 C C . GLY A 1 252 ? -0.139 2.439 -5.326 1.00 87.94 252 GLY A C 1
ATOM 1892 O O . GLY A 1 252 ? -1.297 2.790 -5.089 1.00 87.94 252 GLY A O 1
ATOM 1893 N N . GLN A 1 253 ? 0.396 1.339 -4.795 1.00 90.44 253 GLN A N 1
ATOM 1894 C CA . GLN A 1 253 ? -0.317 0.470 -3.862 1.00 90.44 253 GLN A CA 1
ATOM 1895 C C . GLN A 1 253 ? -0.577 1.156 -2.521 1.00 90.44 253 GLN A C 1
ATOM 1897 O O . GLN A 1 253 ? -1.679 1.039 -1.991 1.00 90.44 253 GLN A O 1
ATOM 1902 N N . LEU A 1 254 ? 0.384 1.905 -1.973 1.00 86.00 254 LEU A N 1
ATOM 1903 C CA . LEU A 1 254 ? 0.182 2.690 -0.751 1.00 86.00 254 LEU A CA 1
ATOM 1904 C C . LEU A 1 254 ? -0.908 3.746 -0.947 1.00 86.00 254 LEU A C 1
ATOM 1906 O O . LEU A 1 254 ? -1.773 3.894 -0.085 1.00 86.00 254 LEU A O 1
ATOM 1910 N N . ILE A 1 255 ? -0.921 4.426 -2.093 1.00 86.25 255 ILE A N 1
ATOM 1911 C CA . ILE A 1 255 ? -1.973 5.386 -2.441 1.00 86.25 255 ILE A CA 1
ATOM 1912 C C . ILE A 1 255 ? -3.333 4.678 -2.495 1.00 86.25 255 ILE A C 1
ATOM 1914 O O . ILE A 1 255 ? -4.256 5.064 -1.777 1.00 86.25 255 ILE A O 1
ATOM 1918 N N . ALA A 1 256 ? -3.464 3.604 -3.273 1.00 91.31 256 ALA A N 1
ATOM 1919 C CA . ALA A 1 256 ? -4.736 2.898 -3.412 1.00 91.31 256 ALA A CA 1
ATOM 1920 C C . ALA A 1 256 ? -5.217 2.285 -2.080 1.00 91.31 256 ALA A C 1
ATOM 1922 O O . ALA A 1 256 ? -6.361 2.477 -1.667 1.00 91.31 256 ALA A O 1
ATOM 1923 N N . CYS A 1 257 ? -4.341 1.585 -1.364 1.00 90.69 257 CYS A N 1
ATOM 1924 C CA . CYS A 1 257 ? -4.706 0.810 -0.183 1.00 90.69 257 CYS A CA 1
ATOM 1925 C C . CYS A 1 257 ? -4.841 1.674 1.082 1.00 90.69 257 CYS A C 1
ATOM 1927 O O . CYS A 1 257 ? -5.807 1.502 1.827 1.00 90.69 257 CYS A O 1
ATOM 1929 N N . TYR A 1 258 ? -3.917 2.609 1.340 1.00 85.69 258 TYR A N 1
ATOM 1930 C CA . TYR A 1 258 ? -3.928 3.423 2.566 1.00 85.69 258 TYR A CA 1
ATOM 1931 C C . TYR A 1 258 ? -4.665 4.758 2.420 1.00 85.69 258 TYR A C 1
ATOM 1933 O O . TYR A 1 258 ? -5.300 5.175 3.388 1.00 85.69 258 TYR A O 1
ATOM 1941 N N . LEU A 1 259 ? -4.627 5.429 1.260 1.00 85.62 259 LEU A N 1
ATOM 1942 C CA . LEU A 1 259 ? -5.358 6.698 1.097 1.00 85.62 259 LEU A CA 1
ATOM 1943 C C . LEU A 1 259 ? -6.826 6.494 0.718 1.00 85.62 259 LEU A C 1
ATOM 1945 O O . LEU A 1 259 ? -7.655 7.310 1.106 1.00 85.62 259 LEU A O 1
ATOM 1949 N N . ILE A 1 260 ? -7.160 5.416 -0.001 1.00 90.25 260 ILE A N 1
ATOM 1950 C CA . ILE A 1 260 ? -8.540 5.139 -0.436 1.00 90.25 260 ILE A CA 1
ATOM 1951 C C . ILE A 1 260 ? -9.130 3.950 0.335 1.00 90.25 260 ILE A C 1
ATOM 1953 O O . ILE A 1 260 ? -10.183 4.078 0.963 1.00 90.25 260 ILE A O 1
ATOM 1957 N N . GLY A 1 261 ? -8.443 2.804 0.344 1.00 91.06 261 GLY A N 1
ATOM 1958 C CA . GLY A 1 261 ? -8.942 1.570 0.961 1.00 91.06 261 GLY A CA 1
ATOM 1959 C C . GLY A 1 261 ? -9.163 1.675 2.473 1.00 91.06 261 GLY A C 1
ATOM 1960 O O . GLY A 1 261 ? -10.227 1.317 2.975 1.00 91.06 261 GLY A O 1
ATOM 1961 N N . LEU A 1 262 ? -8.196 2.203 3.222 1.00 87.12 262 LEU A N 1
ATOM 1962 C CA . LEU A 1 262 ? -8.289 2.301 4.681 1.00 87.12 262 LEU A CA 1
ATOM 1963 C C . LEU A 1 262 ? -9.459 3.190 5.160 1.00 87.12 262 LEU A C 1
ATOM 1965 O O . LEU A 1 262 ? -10.208 2.733 6.028 1.00 87.12 262 LEU A O 1
ATOM 1969 N N . PRO A 1 263 ? -9.714 4.388 4.592 1.00 88.56 263 PRO A N 1
ATOM 1970 C CA . PRO A 1 263 ? -10.938 5.136 4.886 1.00 88.56 263 PRO A CA 1
ATOM 1971 C C . PRO A 1 263 ? -12.222 4.352 4.600 1.00 88.56 263 PRO A C 1
ATOM 1973 O O . PRO A 1 263 ? -13.127 4.349 5.436 1.00 88.56 263 PRO A O 1
ATOM 1976 N N . ILE A 1 264 ? -12.296 3.638 3.468 1.00 89.31 264 ILE A N 1
ATOM 1977 C CA . ILE A 1 264 ? -13.446 2.778 3.138 1.00 89.31 264 ILE A CA 1
ATOM 1978 C C . ILE A 1 264 ? -13.630 1.707 4.219 1.00 89.31 264 ILE A C 1
ATOM 1980 O O . ILE A 1 264 ? -14.742 1.511 4.711 1.00 89.31 264 ILE A O 1
ATOM 1984 N N . LEU A 1 265 ? -12.546 1.053 4.643 1.00 87.69 265 LEU A N 1
ATOM 1985 C CA . LEU A 1 265 ? -12.584 0.030 5.685 1.00 87.69 265 LEU A CA 1
ATOM 1986 C C . LEU A 1 265 ? -13.121 0.585 7.013 1.00 87.69 265 LEU A C 1
ATOM 1988 O O . LEU A 1 265 ? -14.009 -0.024 7.614 1.00 87.69 265 LEU A O 1
ATOM 1992 N N . ILE A 1 266 ? -12.626 1.750 7.445 1.00 84.75 266 ILE A N 1
ATOM 1993 C CA . ILE A 1 266 ? -13.068 2.421 8.678 1.00 84.75 266 ILE A CA 1
ATOM 1994 C C . ILE A 1 266 ? -14.562 2.774 8.594 1.00 84.75 266 ILE A C 1
ATOM 1996 O O . ILE A 1 266 ? -15.314 2.528 9.542 1.00 84.75 266 ILE A O 1
ATOM 2000 N N . LEU A 1 267 ? -15.021 3.307 7.456 1.00 87.19 267 LEU A N 1
ATOM 2001 C CA . LEU A 1 267 ? -16.428 3.662 7.241 1.00 87.19 267 LEU A CA 1
ATOM 2002 C C . LEU A 1 267 ? -17.348 2.433 7.267 1.00 87.19 267 LEU A C 1
ATOM 2004 O O . LEU A 1 267 ? -18.395 2.460 7.920 1.00 87.19 267 LEU A O 1
ATOM 2008 N N . LEU A 1 268 ? -16.955 1.346 6.601 1.00 86.06 268 LEU A N 1
ATOM 2009 C CA . LEU A 1 268 ? -17.741 0.112 6.552 1.00 86.06 268 LEU A CA 1
ATOM 2010 C C . LEU A 1 268 ? -17.785 -0.596 7.909 1.00 86.06 268 LEU A C 1
ATOM 2012 O O . LEU A 1 268 ? -18.835 -1.099 8.307 1.00 86.06 268 LEU A O 1
ATOM 2016 N N . GLN A 1 269 ? -16.689 -0.580 8.670 1.00 80.56 269 GLN A N 1
ATOM 2017 C CA . GLN A 1 269 ? -16.658 -1.178 10.004 1.00 80.56 269 GLN A CA 1
ATOM 2018 C C . GLN A 1 269 ? -17.576 -0.451 10.998 1.00 80.56 269 GLN A C 1
ATOM 2020 O O . GLN A 1 269 ? -18.111 -1.082 11.912 1.00 80.56 269 GLN A O 1
ATOM 2025 N N . ARG A 1 270 ? -17.799 0.858 10.818 1.00 78.62 270 ARG A N 1
ATOM 2026 C CA . ARG A 1 270 ? -18.777 1.626 11.610 1.00 78.62 270 ARG A CA 1
ATOM 2027 C C . ARG A 1 270 ? -20.226 1.266 11.264 1.00 78.62 270 ARG A C 1
ATOM 2029 O O . ARG A 1 270 ? -21.108 1.462 12.094 1.00 78.62 270 ARG A O 1
ATOM 2036 N N . ARG A 1 271 ? -20.482 0.682 10.088 1.00 76.12 271 ARG A N 1
ATOM 2037 C CA . ARG A 1 271 ? -21.808 0.235 9.627 1.00 76.12 271 ARG A CA 1
ATOM 2038 C C . ARG A 1 271 ? -21.945 -1.291 9.646 1.00 76.12 271 ARG A C 1
ATOM 2040 O O . ARG A 1 271 ? -22.325 -1.899 8.649 1.00 76.12 271 ARG A O 1
ATOM 2047 N N . LYS A 1 272 ? -21.684 -1.913 10.805 1.00 57.78 272 LYS A N 1
ATOM 2048 C CA . LYS A 1 272 ? -21.754 -3.379 11.018 1.00 57.78 272 LYS A CA 1
ATOM 2049 C C . LYS A 1 272 ? -23.073 -4.054 10.594 1.00 57.78 272 LYS A C 1
ATOM 2051 O O . LYS A 1 272 ? -23.113 -5.271 10.554 1.00 57.78 272 LYS A O 1
ATOM 2056 N N . SER A 1 273 ? -24.136 -3.308 10.288 1.00 49.59 273 SER A N 1
ATOM 2057 C CA . SER A 1 273 ? -25.416 -3.847 9.814 1.00 49.59 273 SER A CA 1
ATOM 2058 C C . SER A 1 273 ? -25.437 -4.265 8.335 1.00 49.59 273 SER A C 1
ATOM 2060 O O . SER A 1 273 ? -26.410 -4.877 7.906 1.00 49.59 273 SER A O 1
ATOM 2062 N N . VAL A 1 274 ? -24.409 -3.936 7.541 1.00 53.19 274 VAL A N 1
ATOM 2063 C CA . VAL A 1 274 ? -24.416 -4.168 6.080 1.00 53.19 274 VAL A CA 1
ATOM 2064 C C . VAL A 1 274 ? -23.812 -5.527 5.675 1.00 53.19 274 VAL A C 1
ATOM 2066 O O . VAL A 1 274 ? -24.147 -6.040 4.604 1.00 53.19 274 VAL A O 1
ATOM 2069 N N . PHE A 1 275 ? -23.000 -6.159 6.533 1.00 45.47 275 PHE A N 1
ATOM 2070 C CA . PHE A 1 275 ? -22.305 -7.422 6.240 1.00 45.47 275 PHE A CA 1
ATOM 2071 C C . PHE A 1 275 ? -22.641 -8.540 7.220 1.00 45.47 275 PHE A C 1
ATOM 2073 O O . PHE A 1 275 ? -22.472 -8.326 8.439 1.00 45.47 275 PHE A O 1
#

Radius of gyration: 19.53 Å; chains: 1; bounding box: 55×52×48 Å